Protein AF-A0A2H9PUF7-F1 (afdb_monomer)

Nearest PDB structures (foldseek):
  1wuu-assembly2_C  TM=8.379E-01  e=1.519E-12  Homo sapiens
  1s4e-assembly3_C  TM=9.054E-01  e=1.777E-11  Pyrococcus furiosus
  6gr2-assembly4_H  TM=8.369E-01  e=8.650E-12  Homo sapiens
  6q8z-assembly3_C  TM=8.585E-01  e=4.368E-11  Homo sapiens
  2aj4-assembly1_A  TM=8.462E-01  e=4.018E-10  Saccharomyces cerevisiae

pLDDT: mean 90.44, std 10.0, range [44.53, 98.56]

Structure (mmCIF, N/CA/C/O backbone):
data_AF-A0A2H9PUF7-F1
#
_entry.id   AF-A0A2H9PUF7-F1
#
loop_
_atom_site.group_PDB
_atom_site.id
_atom_site.type_symbol
_atom_site.label_atom_id
_atom_site.label_alt_id
_atom_site.label_comp_id
_atom_site.label_asym_id
_atom_site.label_entity_id
_atom_site.label_seq_id
_atom_site.pdbx_PDB_ins_code
_atom_site.Cartn_x
_atom_site.Cartn_y
_atom_site.Cartn_z
_atom_site.occupancy
_atom_site.B_iso_or_equiv
_atom_site.auth_seq_id
_atom_site.auth_comp_id
_atom_site.auth_asym_id
_atom_site.auth_atom_id
_atom_site.pdbx_PDB_model_num
ATOM 1 N N . MET A 1 1 ? 6.667 -13.483 13.411 1.00 67.88 1 MET A N 1
ATOM 2 C CA . MET A 1 1 ? 6.078 -13.489 12.064 1.00 67.88 1 MET A CA 1
ATOM 3 C C . MET A 1 1 ? 4.622 -13.833 12.232 1.00 67.88 1 MET A C 1
ATOM 5 O O . MET A 1 1 ? 4.324 -14.887 12.793 1.00 67.88 1 MET A O 1
ATOM 9 N N . ALA A 1 2 ? 3.757 -12.894 11.875 1.00 75.31 2 ALA A N 1
ATOM 10 C CA . ALA A 1 2 ? 2.317 -13.076 11.952 1.00 75.31 2 ALA A CA 1
ATOM 11 C C . ALA A 1 2 ? 1.811 -13.855 10.730 1.00 75.31 2 ALA A C 1
ATOM 13 O O . ALA A 1 2 ? 2.288 -13.643 9.619 1.00 75.31 2 ALA A O 1
ATOM 14 N N . THR A 1 3 ? 0.839 -14.741 10.926 1.00 84.81 3 THR A N 1
ATOM 15 C CA . THR A 1 3 ? 0.138 -15.435 9.837 1.00 84.81 3 THR A CA 1
ATOM 16 C C . THR A 1 3 ? -1.137 -14.689 9.444 1.00 84.81 3 THR 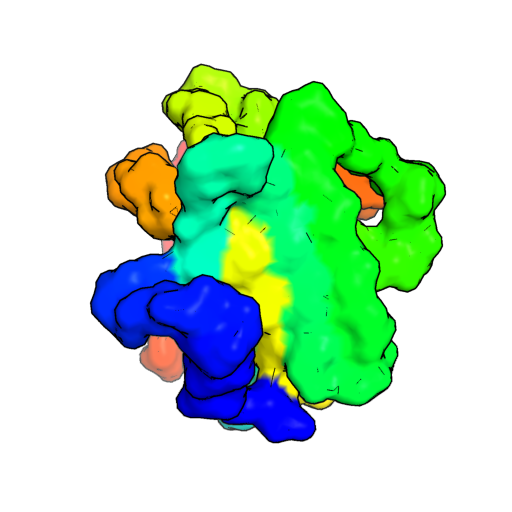A C 1
ATOM 18 O O . THR A 1 3 ? -1.691 -13.927 10.241 1.00 84.81 3 THR A O 1
ATOM 21 N N . GLN A 1 4 ? -1.668 -14.973 8.251 1.00 88.25 4 GLN A N 1
ATOM 22 C CA . GLN A 1 4 ? -2.983 -14.489 7.810 1.00 88.25 4 GLN A CA 1
ATOM 23 C C . GLN A 1 4 ? -4.071 -14.668 8.886 1.00 88.25 4 GLN A C 1
ATOM 25 O O . GLN A 1 4 ? -4.808 -13.732 9.200 1.00 88.25 4 GLN A O 1
ATOM 30 N N . GLU A 1 5 ? -4.174 -15.866 9.469 1.00 90.56 5 GLU A N 1
ATOM 31 C CA . GLU A 1 5 ? -5.207 -16.171 10.462 1.00 90.56 5 GLU A CA 1
ATOM 32 C C . GLU A 1 5 ? -5.026 -15.345 11.742 1.00 90.56 5 GLU A C 1
ATOM 34 O O . GLU A 1 5 ? -6.004 -14.834 12.286 1.00 90.56 5 GLU A O 1
ATOM 39 N N . GLN A 1 6 ? -3.783 -15.137 12.187 1.00 91.94 6 GLN A N 1
ATOM 40 C CA . GLN A 1 6 ? -3.490 -14.319 13.366 1.00 91.94 6 GLN A CA 1
ATOM 41 C C . GLN A 1 6 ? -3.906 -12.858 13.170 1.00 91.94 6 GLN A C 1
ATOM 43 O O . GLN A 1 6 ? -4.515 -12.284 14.074 1.00 91.94 6 GLN A O 1
ATOM 48 N N . VAL A 1 7 ? -3.635 -12.272 11.997 1.00 93.50 7 VAL A N 1
ATOM 49 C CA . VAL A 1 7 ? -3.999 -10.877 11.690 1.00 93.50 7 VAL A CA 1
ATOM 50 C C . VAL A 1 7 ? -5.521 -10.692 11.694 1.00 93.50 7 VAL A C 1
ATOM 52 O O . VAL A 1 7 ? -6.030 -9.765 12.326 1.00 93.50 7 VAL A O 1
ATOM 55 N N . ILE A 1 8 ? -6.266 -11.610 11.071 1.00 95.56 8 ILE A N 1
ATOM 56 C CA . ILE A 1 8 ? -7.736 -11.550 11.031 1.00 95.56 8 ILE A CA 1
ATOM 57 C C . ILE A 1 8 ? -8.338 -11.741 12.430 1.00 95.56 8 ILE A C 1
ATOM 59 O O . ILE A 1 8 ? -9.191 -10.953 12.843 1.00 95.56 8 ILE A O 1
ATOM 63 N N . GLN A 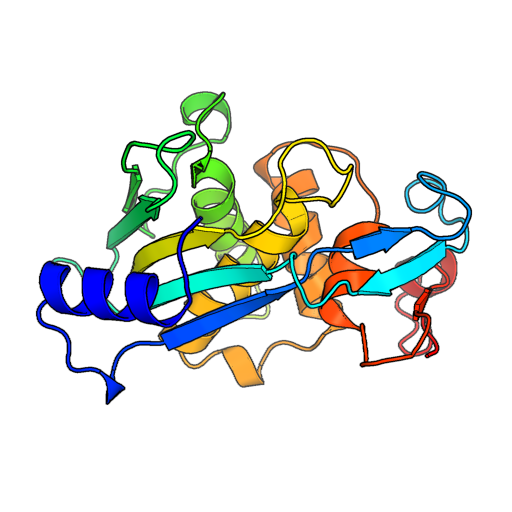1 9 ? -7.900 -12.762 13.175 1.00 95.31 9 GLN A N 1
ATOM 64 C CA . GLN A 1 9 ? -8.437 -13.051 14.511 1.00 95.31 9 GLN A CA 1
ATOM 65 C C . GLN A 1 9 ? -8.150 -11.918 15.500 1.00 95.31 9 GLN A C 1
ATOM 67 O O . GLN A 1 9 ? -9.029 -11.536 16.275 1.00 95.31 9 GLN A O 1
ATOM 72 N N . ALA A 1 10 ? -6.951 -11.332 15.445 1.00 95.50 10 ALA A N 1
ATOM 73 C CA . ALA A 1 10 ? -6.608 -10.183 16.271 1.00 95.50 10 ALA A CA 1
ATOM 74 C C . ALA A 1 10 ? -7.520 -8.982 15.974 1.00 95.50 10 ALA A C 1
ATOM 76 O O . ALA A 1 10 ? -7.988 -8.320 16.903 1.00 95.50 10 ALA A O 1
ATOM 77 N N . LEU A 1 11 ? -7.837 -8.730 14.699 1.00 97.44 11 LEU A N 1
ATOM 78 C CA . LEU A 1 11 ? -8.684 -7.601 14.319 1.00 97.44 11 LEU A CA 1
ATOM 79 C C . LEU A 1 11 ? -10.138 -7.813 14.747 1.00 97.44 11 LEU A C 1
ATOM 81 O O . LEU A 1 11 ? -10.763 -6.887 15.269 1.00 97.44 11 LEU A O 1
ATOM 85 N N . VAL A 1 12 ? -10.665 -9.028 14.574 1.00 97.06 12 VAL A N 1
ATOM 86 C CA . VAL A 1 12 ? -12.001 -9.406 15.060 1.00 97.06 12 VAL A CA 1
ATOM 87 C C . VAL A 1 12 ? -12.080 -9.240 16.576 1.00 97.06 12 VAL A C 1
ATOM 89 O O . VAL A 1 12 ? -13.007 -8.602 17.070 1.00 97.06 12 VAL A O 1
ATOM 92 N N . GLY A 1 13 ? -11.079 -9.724 17.318 1.00 96.62 13 GLY A N 1
ATOM 93 C CA . GLY A 1 13 ? -11.011 -9.553 18.770 1.00 96.62 13 GLY A CA 1
ATOM 94 C C . GLY A 1 13 ? -10.956 -8.085 19.207 1.00 96.62 13 GLY A C 1
ATOM 95 O O . GLY A 1 13 ? -11.556 -7.721 20.217 1.00 96.62 13 GLY A O 1
ATOM 96 N N . LYS A 1 14 ? -10.280 -7.227 18.433 1.00 95.56 14 LYS A N 1
ATOM 97 C CA . LYS A 1 14 ? -10.133 -5.795 18.728 1.00 95.56 14 LYS A CA 1
ATOM 98 C C . LYS A 1 14 ? -11.395 -4.984 18.440 1.00 95.56 14 LYS A C 1
ATOM 100 O O . LYS A 1 14 ? -11.741 -4.086 19.202 1.00 95.56 14 LYS A O 1
ATOM 105 N N . THR A 1 15 ? -12.044 -5.257 17.314 1.00 95.81 15 THR A N 1
ATOM 106 C CA . THR A 1 15 ? -13.139 -4.425 16.790 1.00 95.81 15 THR A CA 1
ATOM 107 C C . THR A 1 15 ? -14.520 -4.979 17.120 1.00 95.81 15 THR A C 1
ATOM 109 O O . THR A 1 15 ? -15.500 -4.238 17.085 1.00 95.81 15 THR A O 1
ATOM 112 N N . GLY A 1 16 ? -14.622 -6.279 17.413 1.00 94.50 16 GLY A N 1
ATOM 113 C CA . GLY A 1 16 ? -15.897 -6.991 17.497 1.00 94.50 16 GLY A CA 1
ATOM 114 C C . GLY A 1 16 ? -16.612 -7.128 16.147 1.00 94.50 16 GLY A C 1
ATOM 115 O O . GLY A 1 16 ? -17.771 -7.543 16.115 1.00 94.50 16 GLY A O 1
ATOM 116 N N . ALA A 1 17 ? -15.957 -6.768 15.036 1.00 93.62 17 ALA A N 1
ATOM 117 C CA . ALA A 1 17 ? -16.522 -6.897 13.701 1.00 93.62 17 ALA A CA 1
ATOM 118 C C . ALA A 1 17 ? -16.735 -8.373 13.339 1.00 93.62 17 ALA A C 1
ATOM 120 O O . ALA A 1 17 ? -15.989 -9.261 13.759 1.00 93.62 17 ALA A O 1
ATOM 121 N N . ARG A 1 18 ? -17.759 -8.651 12.529 1.00 93.44 18 ARG A N 1
ATOM 122 C CA . ARG A 1 18 ? -17.994 -10.009 12.027 1.00 93.44 18 ARG A CA 1
ATOM 123 C C . ARG A 1 18 ? -16.911 -10.347 11.008 1.00 93.44 18 ARG A C 1
ATOM 125 O O . ARG A 1 18 ? -16.556 -9.500 10.197 1.00 93.44 18 ARG A O 1
ATOM 132 N N . HIS A 1 19 ? -16.478 -11.606 10.962 1.00 91.50 19 HIS A N 1
ATOM 133 C CA . HIS A 1 19 ? -15.491 -12.075 9.978 1.00 91.50 19 HIS A CA 1
ATOM 134 C C . HIS A 1 19 ? -15.831 -11.698 8.527 1.00 91.50 19 HIS A C 1
ATOM 136 O O . HIS A 1 19 ? -14.941 -11.345 7.769 1.00 91.50 19 HIS A O 1
ATOM 142 N N . GLN A 1 20 ? -17.113 -11.736 8.152 1.00 92.25 20 GLN A N 1
ATOM 143 C CA . GLN A 1 20 ? -17.581 -11.374 6.807 1.00 92.25 20 GLN A CA 1
ATOM 144 C C . GLN A 1 20 ? -17.437 -9.884 6.456 1.00 92.25 20 GLN A C 1
ATOM 146 O O . GLN A 1 20 ? -17.528 -9.535 5.285 1.00 92.25 20 GLN A O 1
ATOM 151 N N . ASP A 1 21 ? -17.278 -9.017 7.458 1.00 93.56 21 ASP A N 1
ATOM 152 C CA . ASP A 1 21 ? -17.115 -7.573 7.273 1.00 93.56 21 ASP A CA 1
ATOM 153 C C . ASP A 1 21 ? -15.629 -7.171 7.265 1.00 93.56 21 ASP A C 1
ATOM 155 O O . ASP A 1 21 ? -15.310 -6.006 7.030 1.00 93.56 21 ASP A O 1
ATOM 159 N N . ILE A 1 22 ? -14.725 -8.123 7.531 1.00 97.12 22 ILE A N 1
ATOM 160 C CA . ILE A 1 22 ? -13.284 -7.910 7.444 1.00 97.12 22 ILE A CA 1
ATOM 161 C C . ILE A 1 22 ? -12.854 -7.986 5.986 1.00 97.12 22 ILE A C 1
ATOM 163 O O . ILE A 1 22 ? -13.082 -8.978 5.293 1.00 97.12 22 ILE A O 1
ATOM 167 N N . VAL A 1 23 ? -12.163 -6.944 5.551 1.00 97.88 23 VAL A N 1
ATOM 168 C CA . VAL A 1 23 ? -11.423 -6.924 4.297 1.00 97.88 23 VAL A CA 1
ATOM 169 C C . VAL A 1 23 ? -10.017 -7.448 4.579 1.00 97.88 23 VAL A C 1
ATOM 171 O O . VAL A 1 23 ? -9.341 -6.954 5.478 1.00 97.88 23 VAL A O 1
ATOM 174 N N . PHE A 1 24 ? -9.583 -8.466 3.839 1.00 97.06 24 PHE A N 1
ATOM 175 C CA . PHE A 1 24 ? -8.243 -9.036 3.963 1.00 97.06 24 PHE A CA 1
ATOM 176 C C . PHE A 1 24 ? -7.449 -8.804 2.680 1.00 97.06 24 PHE A C 1
ATOM 178 O O . PHE A 1 24 ? -7.928 -9.106 1.586 1.00 97.06 24 PHE A O 1
ATOM 185 N N . CYS A 1 25 ? -6.224 -8.311 2.833 1.00 95.31 25 CYS A N 1
ATOM 186 C CA . CYS A 1 25 ? -5.303 -8.047 1.741 1.00 95.31 25 CYS A CA 1
ATOM 187 C C . CYS A 1 25 ? -3.974 -8.754 1.989 1.00 95.31 25 CYS A C 1
ATOM 189 O O . CYS A 1 25 ? -3.430 -8.743 3.097 1.00 95.31 25 CYS A O 1
ATOM 191 N N . GLN A 1 26 ? -3.431 -9.322 0.921 1.00 93.25 26 GLN A N 1
ATOM 192 C CA . GLN A 1 26 ? -2.137 -9.978 0.912 1.00 93.25 26 GLN A CA 1
ATOM 193 C C . GLN A 1 26 ? -1.329 -9.435 -0.260 1.00 93.25 26 GLN A C 1
ATOM 195 O O . GLN A 1 26 ? -1.796 -9.462 -1.396 1.00 93.25 26 GLN A O 1
ATOM 200 N N . THR A 1 27 ? -0.122 -8.958 0.021 1.00 92.06 27 THR A N 1
ATOM 201 C CA . THR A 1 27 ? 0.821 -8.461 -0.986 1.00 92.06 27 THR A CA 1
ATOM 202 C C . THR A 1 27 ? 2.138 -9.210 -0.862 1.00 92.06 27 THR A C 1
ATOM 204 O O . THR A 1 27 ? 2.575 -9.550 0.236 1.00 92.06 27 THR A O 1
ATOM 207 N N . SER A 1 28 ? 2.747 -9.540 -1.996 1.00 89.88 28 SER A N 1
ATOM 208 C CA . SER A 1 28 ? 4.027 -10.247 -2.055 1.00 89.88 28 SER A CA 1
ATOM 209 C C . SER A 1 28 ? 5.200 -9.286 -1.940 1.00 89.88 28 SER A C 1
ATOM 211 O O . SER A 1 28 ? 5.119 -8.168 -2.437 1.00 89.88 28 SER A O 1
ATOM 213 N N . GLY A 1 29 ? 6.333 -9.771 -1.452 1.00 88.06 29 GLY A N 1
ATOM 214 C CA . GLY A 1 29 ? 7.628 -9.179 -1.744 1.00 88.06 29 GLY A CA 1
ATOM 215 C C . GLY A 1 29 ? 8.006 -9.369 -3.215 1.00 88.06 29 GLY A C 1
ATOM 216 O O . GLY A 1 29 ? 7.302 -10.010 -4.000 1.00 88.06 29 GLY A O 1
ATOM 217 N N . ARG A 1 30 ? 9.163 -8.831 -3.595 1.00 87.81 30 ARG A N 1
ATOM 218 C CA . ARG A 1 30 ? 9.655 -8.874 -4.975 1.00 87.81 30 ARG A CA 1
ATOM 219 C C . ARG A 1 30 ? 11.157 -9.085 -5.044 1.00 87.81 30 ARG A C 1
ATOM 221 O O . ARG A 1 30 ? 11.898 -8.546 -4.219 1.00 87.81 30 ARG A O 1
ATOM 228 N N . LEU A 1 31 ? 11.596 -9.791 -6.077 1.00 87.19 31 LEU A N 1
ATOM 229 C CA . LEU A 1 31 ? 12.994 -10.036 -6.407 1.00 87.19 31 LEU A CA 1
ATOM 230 C C . LEU A 1 31 ? 13.300 -9.445 -7.793 1.00 87.19 31 LEU A C 1
ATOM 232 O O . LEU A 1 31 ? 12.888 -10.037 -8.795 1.00 87.19 31 LEU A O 1
ATOM 236 N N . PRO A 1 32 ? 14.000 -8.299 -7.877 1.00 85.94 32 PRO A N 1
ATOM 237 C CA . PRO A 1 32 ? 14.541 -7.806 -9.137 1.00 85.94 32 PRO A CA 1
ATOM 238 C C . PRO A 1 32 ? 15.555 -8.817 -9.679 1.00 85.94 32 PRO A C 1
ATOM 240 O O . PRO A 1 32 ? 16.318 -9.400 -8.905 1.00 85.94 32 PRO A O 1
ATOM 243 N N . VAL A 1 33 ? 15.548 -9.059 -10.989 1.00 83.69 33 VAL A N 1
ATOM 244 C CA . VAL A 1 33 ? 16.452 -10.040 -11.620 1.00 83.69 33 VAL A CA 1
ATOM 245 C C . VAL A 1 33 ? 17.579 -9.352 -12.392 1.00 83.69 33 VAL A C 1
ATOM 247 O O . VAL A 1 33 ? 18.705 -9.853 -12.403 1.00 83.69 33 VAL A O 1
ATOM 250 N N . HIS A 1 34 ? 17.309 -8.200 -13.004 1.00 71.69 34 HIS A N 1
ATOM 251 C CA . HIS A 1 34 ? 18.292 -7.398 -13.727 1.00 71.69 34 HIS A CA 1
ATOM 252 C C . HIS A 1 34 ? 17.959 -5.909 -13.610 1.00 71.69 34 HIS A C 1
ATOM 254 O O . HIS A 1 34 ? 16.779 -5.565 -13.538 1.00 71.69 34 HIS A O 1
ATOM 260 N N . ASP A 1 35 ? 18.996 -5.067 -13.637 1.00 61.81 35 ASP A N 1
ATOM 261 C CA . ASP A 1 35 ? 18.898 -3.604 -13.626 1.00 61.81 35 ASP A CA 1
ATOM 262 C C . ASP A 1 35 ? 18.060 -3.048 -12.461 1.00 61.81 35 ASP A C 1
ATOM 264 O O . ASP A 1 35 ? 17.056 -2.355 -12.642 1.00 61.81 35 ASP A O 1
ATOM 268 N N . ASP A 1 36 ? 18.492 -3.346 -11.229 1.00 63.72 36 ASP A N 1
ATOM 269 C CA . ASP A 1 36 ? 17.985 -2.631 -10.066 1.00 63.72 36 ASP A CA 1
ATOM 270 C C . ASP A 1 36 ? 18.404 -1.156 -10.178 1.00 63.72 36 ASP A C 1
ATOM 272 O O . ASP A 1 36 ? 19.568 -0.828 -10.386 1.00 63.72 36 ASP A O 1
ATOM 276 N N . HIS A 1 37 ? 17.435 -0.244 -10.080 1.00 70.50 37 HIS A N 1
ATOM 277 C CA . HIS A 1 37 ? 17.642 1.208 -10.160 1.00 70.50 37 HIS A CA 1
ATOM 278 C C . HIS A 1 37 ? 17.825 1.823 -11.563 1.00 70.50 37 HIS A C 1
ATOM 280 O O . HIS A 1 37 ? 18.366 2.921 -11.662 1.00 70.50 37 HIS A O 1
ATOM 286 N N . THR A 1 38 ? 17.355 1.212 -12.653 1.00 81.62 38 THR A N 1
ATOM 287 C CA . THR A 1 38 ? 17.248 1.926 -13.952 1.00 81.62 38 THR A CA 1
ATOM 288 C C . THR A 1 38 ? 15.855 2.505 -14.212 1.00 81.62 38 THR A C 1
ATOM 290 O O . THR A 1 38 ? 15.701 3.389 -15.054 1.00 81.62 38 THR A O 1
ATOM 293 N N . ASP A 1 39 ? 14.848 2.077 -13.452 1.00 81.25 39 ASP A N 1
ATOM 294 C CA . ASP A 1 39 ? 13.443 2.477 -13.588 1.00 81.25 39 ASP A CA 1
ATOM 295 C C . ASP A 1 39 ? 13.221 3.992 -13.470 1.00 81.25 39 ASP A C 1
ATOM 297 O O . ASP A 1 39 ? 12.511 4.593 -14.274 1.00 81.25 39 ASP A O 1
ATOM 301 N N . HIS A 1 40 ? 13.875 4.641 -12.507 1.00 82.00 40 HIS A N 1
ATOM 302 C CA . HIS A 1 40 ? 13.818 6.096 -12.333 1.00 82.00 40 HIS A CA 1
ATOM 303 C C . HIS A 1 40 ? 14.570 6.875 -13.432 1.00 82.00 40 HIS A C 1
ATOM 305 O O . HIS A 1 40 ? 14.490 8.101 -13.487 1.00 82.00 40 HIS A O 1
ATOM 311 N N . GLN A 1 41 ? 15.288 6.170 -14.311 1.00 85.88 41 GLN A N 1
ATOM 312 C CA . GLN A 1 41 ? 15.943 6.698 -15.512 1.00 85.88 41 GLN A CA 1
ATOM 313 C C . GLN A 1 41 ? 15.249 6.231 -16.800 1.00 85.88 41 GLN A C 1
ATOM 315 O O . GLN A 1 41 ? 15.825 6.360 -17.878 1.00 85.88 41 GLN A O 1
ATOM 320 N N . LEU A 1 42 ? 14.024 5.699 -16.691 1.00 87.56 42 LEU A N 1
ATOM 321 C CA . LEU A 1 42 ? 13.227 5.158 -17.799 1.00 87.56 42 LEU A CA 1
ATOM 322 C C . LEU A 1 42 ? 13.853 3.932 -18.487 1.00 87.56 42 LEU A C 1
ATOM 324 O O . LEU A 1 42 ? 13.453 3.562 -19.587 1.00 87.56 42 LEU A O 1
ATOM 328 N N . GLY A 1 43 ? 14.814 3.269 -17.840 1.00 89.25 43 GLY A N 1
ATOM 329 C CA . GLY A 1 43 ? 15.353 2.003 -18.322 1.00 89.25 43 GLY A CA 1
ATOM 330 C C . GLY A 1 43 ? 14.352 0.855 -18.149 1.00 89.25 43 GLY A C 1
ATOM 331 O O . GLY A 1 43 ? 13.523 0.891 -17.239 1.00 89.25 43 GLY A O 1
ATOM 332 N N . PRO A 1 44 ? 14.412 -0.182 -19.001 1.00 91.56 44 PRO A N 1
ATOM 333 C CA . PRO A 1 44 ? 13.585 -1.363 -18.826 1.00 91.56 44 PRO A CA 1
ATOM 334 C C . PRO A 1 44 ? 14.016 -2.139 -17.581 1.00 91.56 44 PRO A C 1
ATOM 336 O O . PRO A 1 44 ? 15.202 -2.221 -17.265 1.00 91.56 44 PRO A O 1
ATOM 339 N N . VAL A 1 45 ? 13.055 -2.779 -16.924 1.00 92.38 45 VAL A N 1
ATOM 340 C CA . VAL A 1 45 ? 13.297 -3.536 -15.694 1.00 92.38 45 VAL A CA 1
ATOM 341 C C . VAL A 1 45 ? 12.560 -4.866 -15.684 1.00 92.38 45 VAL A C 1
ATOM 343 O O . VAL A 1 45 ? 11.602 -5.078 -16.429 1.00 92.38 45 VAL A O 1
ATOM 346 N N . ASN A 1 46 ? 13.012 -5.798 -14.845 1.00 91.88 46 ASN A N 1
ATOM 347 C CA . ASN A 1 46 ? 12.337 -7.078 -14.678 1.00 91.88 46 ASN A CA 1
ATOM 348 C C . ASN A 1 46 ? 12.513 -7.690 -13.286 1.00 91.88 46 ASN A C 1
ATOM 350 O O . ASN A 1 46 ? 13.494 -7.448 -12.580 1.00 91.88 46 ASN A O 1
ATOM 354 N N . GLY A 1 47 ? 11.559 -8.537 -12.907 1.00 91.00 47 GLY A N 1
ATOM 355 C CA . GLY A 1 47 ? 11.652 -9.294 -11.671 1.00 91.00 47 GLY A CA 1
ATOM 356 C C . GLY A 1 47 ? 10.467 -10.206 -11.398 1.00 91.00 47 GLY A C 1
ATOM 357 O O . GLY A 1 47 ? 9.564 -10.380 -12.217 1.00 91.00 47 GLY A O 1
ATOM 358 N N . LEU A 1 48 ? 10.523 -10.837 -10.231 1.00 90.69 48 LEU A N 1
ATOM 359 C CA . LEU A 1 48 ? 9.589 -11.864 -9.788 1.00 90.69 48 LEU A CA 1
ATOM 360 C C . LEU A 1 48 ? 8.870 -11.413 -8.521 1.00 90.69 48 LEU A C 1
ATOM 362 O O . LEU A 1 48 ? 9.506 -10.940 -7.578 1.00 90.69 48 LEU A O 1
ATOM 366 N N . SER A 1 49 ? 7.558 -11.629 -8.469 1.00 88.81 49 SER A N 1
ATOM 367 C CA . SER A 1 49 ? 6.823 -11.617 -7.205 1.00 88.81 49 SER A CA 1
ATOM 368 C C . SER A 1 49 ? 7.229 -12.847 -6.382 1.00 88.81 49 SER A C 1
ATOM 370 O O . SER A 1 49 ? 7.313 -13.966 -6.900 1.00 88.81 49 SER A O 1
ATOM 372 N N . VAL A 1 50 ? 7.523 -12.641 -5.099 1.00 83.25 50 VAL A N 1
ATOM 373 C CA . VAL A 1 50 ? 7.957 -13.693 -4.174 1.00 83.25 50 VAL A CA 1
ATOM 374 C C . VAL A 1 50 ? 6.800 -14.034 -3.248 1.00 83.25 50 VAL A C 1
ATOM 376 O O . VAL A 1 50 ? 6.415 -13.231 -2.404 1.00 83.25 50 VAL A O 1
ATOM 379 N N . ALA A 1 51 ? 6.263 -15.244 -3.405 1.00 70.31 51 ALA A N 1
ATOM 380 C CA . ALA A 1 51 ? 5.133 -15.718 -2.617 1.00 70.31 51 ALA A CA 1
ATOM 381 C C . ALA A 1 51 ? 5.515 -15.963 -1.143 1.00 70.31 51 ALA A C 1
ATOM 383 O O . ALA A 1 51 ? 5.191 -15.162 -0.275 1.00 70.31 51 ALA A O 1
ATOM 384 N N . ALA A 1 52 ? 6.224 -17.056 -0.844 1.00 63.62 52 ALA A N 1
ATOM 385 C CA . ALA A 1 52 ? 6.510 -17.457 0.532 1.00 63.62 52 ALA A CA 1
ATOM 386 C C . ALA A 1 52 ? 7.960 -17.938 0.721 1.00 63.62 52 ALA A C 1
ATOM 388 O O . ALA A 1 52 ? 8.468 -18.659 -0.145 1.00 63.62 52 ALA A O 1
ATOM 389 N N . PRO A 1 53 ? 8.601 -17.630 1.868 1.00 62.56 53 PRO A N 1
ATOM 390 C CA . PRO A 1 53 ? 8.187 -16.644 2.881 1.00 62.56 53 PRO A CA 1
ATOM 391 C C . PRO A 1 53 ? 8.394 -15.215 2.346 1.00 62.56 53 PRO A C 1
ATOM 393 O O . PRO A 1 53 ? 9.511 -14.845 1.986 1.00 62.56 53 PRO A O 1
ATOM 396 N N . GLY A 1 54 ? 7.319 -14.434 2.222 1.00 75.00 54 GLY A N 1
ATOM 397 C CA . GLY A 1 54 ? 7.395 -13.158 1.505 1.00 75.00 54 GLY A CA 1
ATOM 398 C C . GLY A 1 54 ? 6.137 -12.299 1.507 1.00 75.00 54 GLY A C 1
ATOM 399 O O . GLY A 1 54 ? 6.108 -11.321 0.770 1.00 75.00 54 GLY A O 1
ATOM 400 N N . PHE A 1 55 ? 5.110 -12.617 2.298 1.00 87.50 55 PHE A N 1
ATOM 401 C CA . PHE A 1 55 ? 3.866 -11.852 2.282 1.00 87.50 55 PHE A CA 1
ATOM 402 C C . PHE A 1 55 ? 3.803 -10.770 3.361 1.00 87.50 55 PHE A C 1
ATOM 404 O O . PHE A 1 55 ? 4.260 -10.958 4.489 1.00 87.50 55 PHE A O 1
ATOM 411 N N . VAL A 1 56 ? 3.156 -9.662 3.009 1.00 90.38 56 VAL A N 1
ATOM 412 C CA . VAL A 1 56 ? 2.556 -8.709 3.940 1.00 90.38 56 VAL A CA 1
ATOM 413 C C . VAL A 1 56 ? 1.059 -8.980 3.985 1.00 90.38 56 VAL A C 1
ATOM 415 O O . VAL A 1 56 ? 0.380 -9.017 2.957 1.00 90.38 56 VAL A O 1
ATOM 418 N N . TYR A 1 57 ? 0.545 -9.151 5.193 1.00 93.50 57 TYR A N 1
ATOM 419 C CA . TYR A 1 57 ? -0.861 -9.357 5.489 1.00 93.50 57 TYR A CA 1
ATOM 420 C C . TYR A 1 57 ? -1.451 -8.091 6.103 1.00 93.50 57 TYR A C 1
ATOM 422 O O . TYR A 1 57 ? -0.870 -7.513 7.023 1.00 93.50 57 TYR A O 1
ATOM 430 N N . GLY A 1 58 ? -2.635 -7.703 5.643 1.00 95.94 58 GLY A N 1
ATOM 431 C CA . GLY A 1 58 ? -3.431 -6.638 6.239 1.00 95.94 58 GLY A CA 1
ATOM 432 C C . GLY A 1 58 ? -4.874 -7.083 6.408 1.00 95.94 58 GLY A C 1
ATOM 433 O O . GLY A 1 58 ? -5.478 -7.629 5.485 1.00 95.94 58 GLY A O 1
ATOM 434 N N . ALA A 1 59 ? -5.434 -6.857 7.590 1.00 98.12 59 ALA A N 1
ATOM 435 C CA . ALA A 1 59 ? -6.863 -6.980 7.834 1.00 98.12 59 ALA A CA 1
ATOM 436 C C . ALA A 1 59 ? -7.432 -5.599 8.158 1.00 98.12 59 ALA A C 1
ATOM 438 O O . ALA A 1 59 ? -6.836 -4.839 8.922 1.00 98.12 59 ALA A O 1
ATOM 439 N N . PHE A 1 60 ? -8.599 -5.296 7.599 1.00 98.56 60 PHE A N 1
ATOM 440 C CA . PHE A 1 60 ? -9.234 -3.988 7.661 1.00 98.56 60 PHE A CA 1
ATOM 441 C C . PHE A 1 60 ? -10.694 -4.151 8.086 1.00 98.56 60 PHE A C 1
ATOM 443 O O . PHE A 1 60 ? -11.442 -4.945 7.514 1.00 98.56 60 PHE A O 1
ATOM 450 N N . ALA A 1 61 ? -11.104 -3.380 9.087 1.00 98.31 61 ALA A N 1
ATOM 451 C CA . ALA A 1 61 ? -12.486 -3.267 9.528 1.00 98.31 61 ALA A CA 1
ATOM 452 C C . ALA A 1 61 ? -12.965 -1.836 9.233 1.00 98.31 61 ALA A C 1
ATOM 454 O O . ALA A 1 61 ? -12.483 -0.906 9.888 1.00 98.31 61 ALA A O 1
ATOM 455 N N . PRO A 1 62 ? -13.875 -1.625 8.260 1.00 97.62 62 PRO A N 1
ATOM 456 C CA . PRO A 1 62 ? -14.401 -0.298 7.951 1.00 97.62 62 PRO A CA 1
ATOM 457 C C . PRO A 1 62 ? -15.095 0.322 9.166 1.00 97.62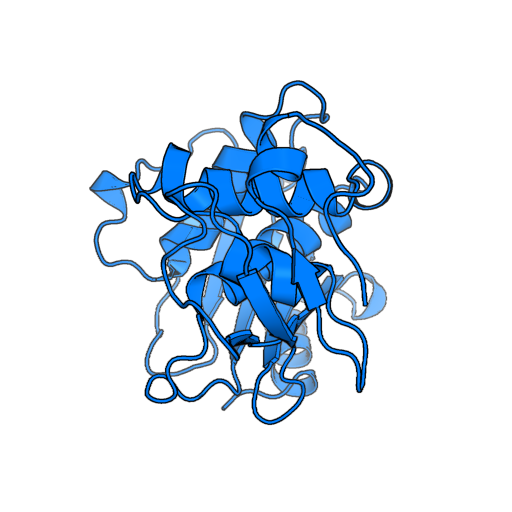 62 PRO A C 1
ATOM 459 O O . PRO A 1 62 ? -15.956 -0.306 9.787 1.00 97.62 62 PRO A O 1
ATOM 462 N N . ASN A 1 63 ? -14.768 1.574 9.477 1.00 97.19 63 ASN A N 1
ATOM 463 C CA . ASN A 1 63 ? -15.345 2.255 10.630 1.00 97.19 63 ASN A CA 1
ATOM 464 C C . ASN A 1 63 ? -16.715 2.881 10.319 1.00 97.19 63 ASN A C 1
ATOM 466 O O . ASN A 1 63 ? -17.050 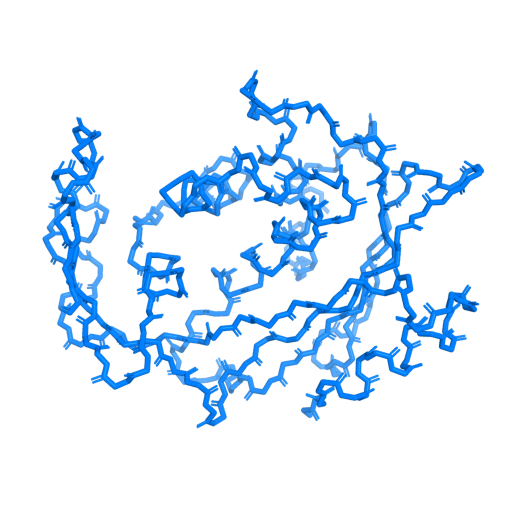3.230 9.185 1.00 97.19 63 ASN A O 1
ATOM 470 N N . GLY A 1 64 ? -17.536 3.036 11.361 1.00 94.50 64 GLY A N 1
ATOM 471 C CA . GLY A 1 64 ? -18.882 3.603 11.278 1.00 94.50 64 GLY A CA 1
ATOM 472 C C . GLY A 1 64 ? -19.214 4.527 12.451 1.00 94.50 64 GLY A C 1
ATOM 473 O O . GLY A 1 64 ? -18.416 4.718 13.369 1.00 94.50 64 GLY A O 1
ATOM 474 N N . GLY A 1 65 ? -20.415 5.110 12.422 1.00 94.31 65 GLY A N 1
ATOM 475 C CA . GLY A 1 65 ? -20.883 6.023 13.468 1.00 94.31 65 GLY A CA 1
ATOM 476 C C . GLY A 1 65 ? -19.964 7.236 13.640 1.00 94.31 65 GLY A C 1
ATOM 477 O O . GLY A 1 65 ? -19.519 7.823 12.658 1.00 94.31 65 GLY A O 1
ATOM 478 N N . SER A 1 66 ? -19.660 7.595 14.888 1.00 94.00 66 SER A N 1
ATOM 479 C CA . SER A 1 66 ? -18.796 8.739 15.215 1.00 94.00 66 SER A CA 1
ATOM 480 C C . SER A 1 66 ? -17.321 8.541 14.852 1.00 94.00 66 SER A C 1
ATOM 482 O O . SER A 1 66 ? -16.575 9.508 14.883 1.00 94.00 66 SER A O 1
ATOM 484 N N . LYS A 1 67 ? -16.894 7.312 14.532 1.00 95.38 67 LYS A N 1
ATOM 485 C CA . LYS A 1 67 ? -15.521 6.992 14.108 1.00 95.38 67 LYS A CA 1
ATOM 486 C C . LYS A 1 67 ? -15.400 6.780 12.601 1.00 95.38 67 LYS A C 1
ATOM 488 O O . LYS A 1 67 ? -14.395 6.254 12.141 1.00 95.38 67 LYS A O 1
ATOM 493 N N . ARG A 1 68 ? -16.433 7.131 11.822 1.00 97.44 68 ARG A N 1
ATOM 494 C CA . ARG A 1 68 ? -16.497 6.830 10.384 1.00 97.44 68 ARG A CA 1
ATOM 495 C C . ARG A 1 68 ? -15.233 7.266 9.637 1.00 97.44 68 ARG A C 1
ATOM 497 O O . ARG A 1 68 ? -14.752 6.494 8.822 1.00 97.44 68 ARG A O 1
ATOM 504 N N . HIS A 1 69 ? -14.702 8.453 9.921 1.00 98.00 69 HIS A N 1
ATOM 505 C CA . HIS A 1 69 ? -13.524 9.007 9.241 1.00 98.00 69 HIS A CA 1
ATOM 506 C C . HIS A 1 69 ? -12.198 8.666 9.941 1.00 98.00 69 HIS A C 1
ATOM 508 O O . HIS A 1 69 ? -11.133 9.054 9.482 1.00 98.00 69 HIS A O 1
ATOM 514 N N . THR A 1 70 ? -12.224 7.899 11.029 1.00 98.38 70 THR A N 1
ATOM 515 C CA . THR A 1 70 ? -11.008 7.537 11.758 1.00 98.38 70 THR A CA 1
ATOM 516 C C . THR A 1 70 ? -10.302 6.363 11.083 1.00 98.38 70 THR A C 1
ATOM 518 O O . THR A 1 70 ? -10.931 5.346 10.776 1.00 98.38 70 THR A O 1
ATOM 521 N N . VAL A 1 71 ? -8.986 6.467 10.915 1.00 98.56 71 VAL A N 1
ATOM 522 C CA . VAL A 1 71 ? -8.087 5.376 10.532 1.00 98.56 71 VAL A CA 1
ATOM 523 C C . VAL A 1 71 ? -7.187 5.053 11.720 1.00 98.56 71 VAL A C 1
ATOM 525 O O . VAL A 1 71 ? -6.525 5.939 12.248 1.00 98.56 71 VAL A O 1
ATOM 528 N N . LEU A 1 72 ? -7.157 3.788 12.138 1.00 98.31 72 LEU A N 1
ATOM 529 C CA . LEU A 1 72 ? -6.268 3.280 13.187 1.00 98.31 72 LEU A CA 1
ATOM 530 C C . LEU A 1 72 ? -5.426 2.152 12.603 1.00 98.31 72 LEU A C 1
ATOM 532 O O . LEU A 1 72 ? -5.992 1.202 12.076 1.00 98.31 72 LEU A O 1
ATOM 536 N N . VAL A 1 73 ? -4.106 2.226 12.734 1.00 97.56 73 VAL A N 1
ATOM 537 C CA . VAL A 1 73 ? -3.170 1.230 12.196 1.00 97.56 73 VAL A CA 1
ATOM 538 C C . VAL A 1 73 ? -2.287 0.696 13.311 1.00 97.56 73 VAL A C 1
ATOM 540 O O . VAL A 1 73 ? -1.667 1.483 14.025 1.00 97.56 73 VAL A O 1
ATOM 543 N N . GLU A 1 74 ? -2.199 -0.626 13.444 1.00 95.50 74 GLU A N 1
ATOM 544 C CA . GLU A 1 74 ? -1.284 -1.304 14.373 1.00 95.50 74 GLU A CA 1
ATOM 545 C C . GLU A 1 74 ? -0.601 -2.492 13.686 1.00 95.50 74 GLU A C 1
ATOM 547 O O . GLU A 1 74 ? -1.138 -3.073 12.740 1.00 95.50 74 GLU A O 1
ATOM 552 N N . SER A 1 75 ? 0.581 -2.867 14.173 1.00 92.56 75 SER A N 1
ATOM 553 C CA . SER A 1 75 ? 1.322 -4.034 13.688 1.00 92.56 75 SER A CA 1
ATOM 554 C C . SER A 1 75 ? 1.327 -5.158 14.722 1.00 92.56 75 SER A C 1
ATOM 556 O O . SER A 1 75 ? 1.455 -4.913 15.923 1.00 92.56 75 SER A O 1
ATOM 558 N N . LEU A 1 76 ? 1.225 -6.401 14.249 1.00 91.38 76 LEU A N 1
ATOM 559 C CA . LEU A 1 76 ? 1.467 -7.601 15.053 1.00 91.38 76 LEU A CA 1
ATOM 560 C C . LEU A 1 76 ? 2.952 -7.980 15.126 1.00 91.38 76 LEU A C 1
ATOM 562 O O . LEU A 1 76 ? 3.321 -8.838 15.932 1.00 91.38 76 LEU A O 1
ATOM 566 N N . ASP A 1 77 ? 3.807 -7.362 14.310 1.00 87.75 77 ASP A N 1
ATOM 567 C CA . ASP A 1 77 ? 5.244 -7.601 14.353 1.00 87.75 77 ASP A CA 1
ATOM 568 C C . ASP A 1 77 ? 5.896 -6.755 15.459 1.00 87.75 77 ASP A C 1
ATOM 570 O O . ASP A 1 77 ? 5.807 -5.525 15.417 1.00 87.75 77 ASP A O 1
ATOM 574 N N . PRO A 1 78 ? 6.594 -7.370 16.438 1.00 85.44 78 PRO A N 1
ATOM 575 C CA . PRO A 1 78 ? 7.136 -6.648 17.593 1.00 85.44 78 PRO A CA 1
ATOM 576 C C . PRO A 1 78 ? 8.132 -5.533 17.250 1.00 85.44 78 PRO A C 1
ATOM 578 O O . PRO A 1 78 ? 8.255 -4.574 18.005 1.00 85.44 78 PRO A O 1
ATOM 581 N N . GLU A 1 79 ? 8.840 -5.652 16.123 1.00 83.75 79 GLU A N 1
ATOM 582 C CA . GLU A 1 79 ? 9.774 -4.629 15.626 1.00 83.75 79 GLU A CA 1
ATOM 583 C C . GLU A 1 79 ? 9.053 -3.334 15.218 1.00 83.75 79 GLU A C 1
ATOM 585 O O . GLU A 1 79 ? 9.616 -2.246 15.317 1.00 83.75 79 GLU A O 1
ATOM 590 N N . TYR A 1 80 ? 7.779 -3.445 14.837 1.00 85.56 80 TYR A N 1
ATOM 591 C CA . TYR A 1 80 ? 6.912 -2.339 14.439 1.00 85.56 80 TYR A CA 1
ATOM 592 C C . TYR A 1 80 ? 5.815 -2.081 15.478 1.00 85.56 80 TYR A C 1
ATOM 594 O O . TYR A 1 80 ? 4.718 -1.637 15.141 1.00 85.56 80 TYR A O 1
ATOM 602 N N . ALA A 1 81 ? 6.095 -2.359 16.755 1.00 82.38 81 ALA A N 1
ATOM 603 C CA . ALA A 1 81 ? 5.157 -2.093 17.836 1.00 82.38 81 ALA A CA 1
ATOM 604 C C . ALA A 1 81 ? 4.730 -0.613 17.872 1.00 82.38 81 ALA A C 1
ATOM 606 O O . ALA A 1 81 ? 5.509 0.297 17.580 1.00 82.38 81 ALA A O 1
ATOM 607 N N . GLY A 1 82 ? 3.481 -0.379 18.269 1.00 85.19 82 GLY A N 1
ATOM 608 C CA . GLY A 1 82 ? 2.867 0.946 18.311 1.00 85.19 82 GLY A CA 1
ATOM 609 C C . GLY A 1 82 ? 1.633 1.041 17.419 1.00 85.19 82 GLY A C 1
ATOM 610 O O . GLY A 1 82 ? 1.280 0.104 16.703 1.00 85.19 82 GLY A O 1
ATOM 611 N N . SER A 1 83 ? 0.964 2.186 17.500 1.00 93.75 83 SER A N 1
ATOM 612 C CA . SER A 1 83 ? -0.273 2.468 16.780 1.00 93.75 83 SER A CA 1
ATOM 613 C C . SER A 1 83 ? -0.264 3.892 16.247 1.00 93.75 83 SER A C 1
ATOM 615 O O . SER A 1 83 ? 0.210 4.794 16.940 1.00 93.75 83 SER A O 1
ATOM 617 N N . LEU A 1 84 ? -0.862 4.109 15.079 1.00 96.06 84 LEU A N 1
ATOM 618 C CA . LEU A 1 84 ? -1.139 5.443 14.553 1.00 96.06 84 LEU A CA 1
ATOM 619 C C . LEU A 1 84 ? -2.639 5.599 14.316 1.00 96.06 84 LEU A C 1
ATOM 621 O O . LEU A 1 84 ? -3.231 4.800 13.595 1.00 96.06 84 LEU A O 1
ATOM 625 N N . GLU A 1 85 ? -3.234 6.630 14.913 1.00 97.75 85 GLU A N 1
ATOM 626 C CA . GLU A 1 85 ? -4.625 7.024 14.682 1.00 97.75 85 GLU A CA 1
ATOM 627 C C . GLU A 1 85 ? -4.658 8.412 14.040 1.00 97.75 85 GLU A C 1
ATOM 629 O O . GLU A 1 85 ? -3.967 9.323 14.498 1.00 97.75 85 GLU A O 1
ATOM 634 N N . PHE A 1 86 ? -5.438 8.570 12.975 1.00 98.00 86 PHE A N 1
ATOM 635 C CA . PHE A 1 86 ? -5.643 9.846 12.293 1.00 98.00 86 PHE A CA 1
ATOM 636 C C . PHE A 1 86 ? -7.033 9.907 11.655 1.00 98.00 86 PHE A C 1
ATOM 638 O O . PHE A 1 86 ? -7.726 8.894 11.549 1.00 98.00 86 PHE A O 1
ATOM 645 N N . ASP A 1 87 ? -7.453 11.103 11.253 1.00 97.81 87 ASP A N 1
ATOM 646 C CA . ASP A 1 87 ? -8.753 11.333 10.625 1.00 97.81 87 ASP A CA 1
ATOM 647 C C . ASP A 1 87 ? -8.591 11.615 9.125 1.00 97.81 87 ASP A C 1
ATOM 649 O O . ASP A 1 87 ? -7.634 12.279 8.717 1.00 97.81 87 ASP A O 1
ATOM 653 N N . LEU A 1 88 ? -9.520 11.115 8.306 1.00 97.62 88 LEU A N 1
ATOM 654 C CA . LEU A 1 88 ? -9.544 11.360 6.861 1.00 97.62 88 LEU A CA 1
ATOM 655 C C . LEU A 1 88 ? -9.657 12.852 6.514 1.00 97.62 88 LEU A C 1
ATOM 657 O O . LEU A 1 88 ? -9.181 13.248 5.454 1.00 97.62 88 LEU A O 1
ATOM 661 N N . ASP A 1 89 ? -10.240 13.672 7.390 1.00 95.88 89 ASP A N 1
ATOM 662 C CA . ASP A 1 89 ? -10.389 15.116 7.187 1.00 95.88 89 ASP A CA 1
ATOM 663 C C . ASP A 1 89 ? -9.179 15.919 7.707 1.00 95.88 89 ASP A C 1
ATOM 665 O O . ASP A 1 89 ? -9.095 17.132 7.508 1.00 95.88 89 ASP A O 1
ATOM 669 N N . SER A 1 90 ? -8.233 15.264 8.389 1.00 95.50 90 SER A N 1
ATOM 670 C CA . SER A 1 90 ? -7.061 15.899 9.002 1.00 95.50 90 SER A CA 1
ATOM 671 C C . SER A 1 90 ? -5.828 15.001 8.885 1.00 95.50 90 SER A C 1
ATOM 673 O O . SER A 1 90 ? -5.320 14.467 9.876 1.00 95.50 90 SER A O 1
ATOM 675 N N . ILE A 1 91 ? -5.342 14.856 7.653 1.00 95.00 91 ILE A N 1
ATOM 676 C CA . ILE A 1 91 ? -4.180 14.029 7.316 1.00 95.00 91 ILE A CA 1
ATOM 677 C C . ILE A 1 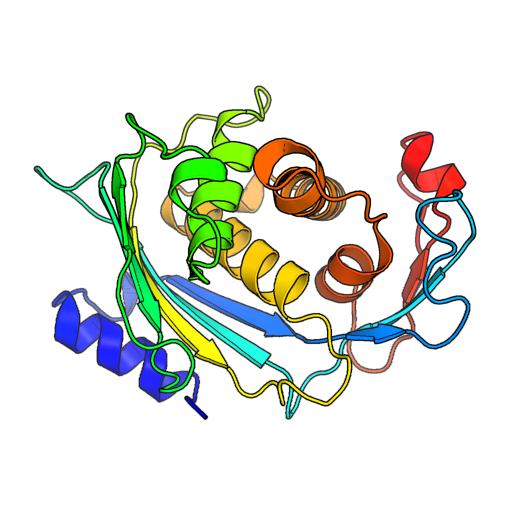91 ? -2.888 14.645 7.889 1.00 95.00 91 ILE A C 1
ATOM 679 O O . ILE A 1 91 ? -2.560 15.782 7.539 1.00 95.00 91 ILE A O 1
ATOM 683 N N . PRO A 1 92 ? -2.116 13.906 8.713 1.00 95.50 92 PRO A N 1
ATOM 684 C CA . PRO A 1 92 ? -0.806 14.353 9.176 1.00 95.50 92 PRO A CA 1
ATOM 685 C C . PRO A 1 92 ? 0.194 14.512 8.026 1.00 95.50 92 PRO A C 1
ATOM 687 O O . PRO A 1 92 ? 0.204 13.743 7.065 1.00 95.50 92 PRO A O 1
ATOM 690 N N . THR A 1 93 ? 1.096 15.474 8.151 1.00 94.81 93 THR A N 1
ATOM 691 C CA . THR A 1 93 ? 2.189 15.691 7.201 1.00 94.81 93 THR A CA 1
ATOM 692 C C . THR A 1 93 ? 3.283 14.630 7.344 1.00 94.81 93 THR A C 1
ATOM 694 O O . THR A 1 93 ? 3.513 14.071 8.418 1.00 94.81 93 THR A O 1
ATOM 697 N N . ALA A 1 94 ? 4.046 14.394 6.273 1.00 91.44 94 ALA A N 1
ATOM 698 C CA . ALA A 1 94 ? 5.188 13.479 6.320 1.00 91.44 94 ALA A CA 1
ATOM 699 C C . ALA A 1 94 ? 6.249 13.891 7.361 1.00 91.44 94 ALA A C 1
ATOM 701 O O . ALA A 1 94 ? 6.902 13.030 7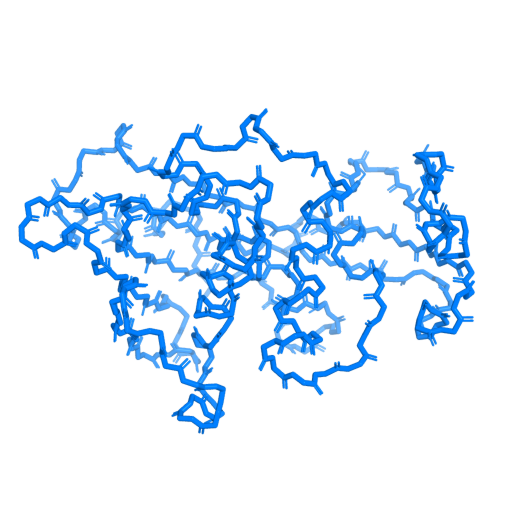.952 1.00 91.44 94 ALA A O 1
ATOM 702 N N . ALA A 1 95 ? 6.394 15.195 7.625 1.00 91.69 95 ALA A N 1
ATOM 703 C CA . ALA A 1 95 ? 7.304 15.713 8.642 1.00 91.69 95 ALA A CA 1
ATOM 704 C C . ALA A 1 95 ? 6.870 15.327 10.067 1.00 91.69 95 ALA A C 1
ATOM 706 O O . ALA A 1 95 ? 7.716 14.952 10.879 1.00 91.69 95 ALA A O 1
ATOM 707 N N . GLU A 1 96 ? 5.566 15.363 10.360 1.00 93.31 96 GLU A N 1
ATOM 708 C CA . GLU A 1 96 ? 5.008 14.938 11.655 1.00 93.31 96 GLU A CA 1
ATOM 709 C C . GLU A 1 96 ? 5.175 13.430 11.895 1.00 93.31 96 GLU A C 1
ATOM 711 O O . GLU A 1 96 ? 5.266 12.990 13.039 1.00 93.31 96 GLU A O 1
ATOM 716 N N . LEU A 1 97 ? 5.266 12.642 10.821 1.00 91.06 97 LEU A N 1
ATOM 717 C CA . LEU A 1 97 ? 5.382 11.182 10.856 1.00 91.06 97 LEU A CA 1
ATOM 718 C C . LEU A 1 97 ? 6.818 10.673 10.682 1.00 91.06 97 LEU A C 1
ATOM 720 O O . LEU A 1 97 ? 7.021 9.480 10.434 1.00 91.06 97 LEU A O 1
ATOM 724 N N . ASN A 1 98 ? 7.822 11.549 10.751 1.00 85.81 98 ASN A N 1
ATOM 725 C CA . ASN A 1 98 ? 9.196 11.171 10.445 1.00 85.81 98 ASN A CA 1
ATOM 726 C C . ASN A 1 98 ? 9.671 9.990 11.317 1.00 85.81 98 ASN A C 1
ATOM 728 O O . ASN A 1 98 ? 9.610 10.035 12.543 1.00 85.81 98 ASN A O 1
ATOM 732 N N . GLY A 1 99 ? 10.140 8.920 10.669 1.00 82.50 99 GLY A N 1
ATOM 733 C CA . GLY A 1 99 ? 10.570 7.680 11.325 1.00 82.50 99 GLY A CA 1
ATOM 734 C C . GLY A 1 99 ? 9.444 6.737 11.777 1.00 82.50 99 GLY A C 1
ATOM 735 O O . GLY A 1 99 ? 9.742 5.620 12.192 1.00 82.50 99 GLY A O 1
ATOM 736 N N . HIS A 1 100 ? 8.167 7.123 11.668 1.00 89.19 100 HIS A N 1
ATOM 737 C CA . HIS A 1 100 ? 7.047 6.253 12.028 1.00 89.19 100 HIS A CA 1
ATOM 738 C C . HIS A 1 100 ? 6.706 5.290 10.882 1.00 89.19 100 HIS A C 1
ATOM 740 O O . HIS A 1 100 ? 6.409 5.712 9.765 1.00 89.19 100 HIS A O 1
ATOM 746 N N . TRP A 1 101 ? 6.685 3.983 11.150 1.00 88.94 101 TRP A N 1
ATOM 747 C CA . TRP A 1 101 ? 6.441 2.955 10.126 1.00 88.94 101 TRP A CA 1
ATOM 748 C C . TRP A 1 101 ? 5.052 3.080 9.473 1.00 88.94 101 TRP A C 1
ATOM 750 O O . TRP A 1 101 ? 4.918 2.913 8.264 1.00 88.94 101 TRP A O 1
ATOM 760 N N . ALA A 1 102 ? 4.023 3.457 10.243 1.00 90.50 102 ALA A N 1
ATOM 761 C CA . ALA A 1 102 ? 2.653 3.614 9.737 1.00 90.50 102 ALA A CA 1
ATOM 762 C C . ALA A 1 102 ? 2.452 4.837 8.816 1.00 90.50 102 ALA A C 1
ATOM 764 O O . ALA A 1 102 ? 1.345 5.061 8.330 1.00 90.50 102 ALA A O 1
ATOM 765 N N . ARG A 1 103 ? 3.508 5.612 8.520 1.00 93.56 103 ARG A N 1
ATOM 766 C CA . ARG A 1 103 ? 3.451 6.729 7.561 1.00 93.56 103 ARG A CA 1
ATOM 767 C C . ARG A 1 103 ? 2.977 6.310 6.168 1.00 93.56 103 ARG A C 1
ATOM 769 O O . ARG A 1 103 ? 2.364 7.116 5.482 1.00 93.56 103 ARG A O 1
ATOM 776 N N . TYR A 1 104 ? 3.210 5.055 5.770 1.00 94.44 104 TYR A N 1
ATOM 777 C CA . TYR A 1 104 ? 2.717 4.520 4.496 1.00 94.44 104 TYR A CA 1
ATOM 778 C C . TYR A 1 104 ? 1.187 4.423 4.456 1.00 94.44 104 TYR A C 1
ATOM 780 O O . TYR A 1 104 ? 0.608 4.605 3.394 1.00 94.44 104 TYR A O 1
ATOM 788 N N . ALA A 1 105 ? 0.513 4.213 5.594 1.00 96.50 105 ALA A N 1
ATOM 789 C CA . ALA A 1 105 ? -0.950 4.231 5.639 1.00 96.50 105 ALA A CA 1
ATOM 790 C C . ALA A 1 105 ? -1.498 5.650 5.439 1.00 96.50 105 ALA A C 1
ATOM 792 O O . ALA A 1 105 ? -2.470 5.844 4.714 1.00 96.50 105 ALA A O 1
ATOM 793 N N . VAL A 1 106 ? -0.841 6.648 6.041 1.00 97.62 106 VAL A N 1
ATOM 794 C CA . VAL A 1 106 ? -1.187 8.062 5.833 1.00 97.62 106 VAL A CA 1
ATOM 795 C C . VAL A 1 106 ? -0.923 8.467 4.387 1.00 97.62 106 VAL A C 1
ATOM 797 O O . VAL A 1 106 ? -1.781 9.080 3.763 1.00 97.62 106 VAL A O 1
ATOM 800 N N . GLY A 1 107 ? 0.217 8.059 3.828 1.00 97.06 107 GLY A N 1
ATOM 801 C CA . GLY A 1 107 ? 0.536 8.297 2.427 1.00 97.06 107 GLY A CA 1
ATOM 802 C C . GLY A 1 107 ? -0.438 7.611 1.466 1.00 97.06 107 GLY A C 1
ATOM 803 O O . GLY A 1 107 ? -0.825 8.229 0.483 1.00 97.06 107 GLY A O 1
ATOM 804 N N . ALA A 1 108 ? -0.911 6.397 1.768 1.00 98.06 108 ALA A N 1
ATOM 805 C CA . ALA A 1 108 ? -1.938 5.716 0.974 1.00 98.06 108 ALA A CA 1
ATOM 806 C C . ALA A 1 108 ? -3.271 6.479 0.985 1.00 98.06 108 ALA A C 1
ATOM 808 O O . ALA A 1 108 ? -3.871 6.693 -0.067 1.00 98.06 108 ALA A O 1
ATOM 809 N N . VAL A 1 109 ? -3.718 6.941 2.159 1.00 98.19 109 VAL A N 1
ATOM 810 C CA . VAL A 1 109 ? -4.906 7.804 2.268 1.00 98.19 109 VAL A CA 1
ATOM 811 C C . VAL A 1 109 ? -4.701 9.108 1.497 1.00 98.19 109 VAL A C 1
ATOM 813 O O . VAL A 1 109 ? -5.589 9.521 0.755 1.00 98.19 109 VAL A O 1
ATOM 816 N N . HIS A 1 110 ? -3.532 9.736 1.639 1.00 97.62 110 HIS A N 1
ATOM 817 C CA . HIS A 1 110 ? -3.191 10.962 0.930 1.00 97.62 110 HIS A CA 1
ATOM 818 C C . HIS A 1 110 ? -3.240 10.762 -0.590 1.00 97.62 110 HIS A C 1
ATOM 820 O O . HIS A 1 110 ? -3.932 11.513 -1.268 1.00 97.62 110 HIS A O 1
ATOM 826 N N . ALA A 1 111 ? -2.588 9.722 -1.118 1.00 97.38 111 ALA A N 1
ATOM 827 C CA . ALA A 1 111 ? -2.585 9.397 -2.544 1.00 97.38 111 ALA A CA 1
ATOM 828 C C . ALA A 1 111 ? -4.009 9.184 -3.085 1.00 97.38 111 ALA A C 1
ATOM 830 O O . ALA A 1 111 ? -4.373 9.775 -4.098 1.00 97.38 111 ALA A O 1
ATOM 831 N N . LEU A 1 112 ? -4.842 8.421 -2.368 1.00 97.62 112 LEU A N 1
ATOM 832 C CA . LEU A 1 112 ? -6.238 8.182 -2.752 1.00 97.62 112 LEU A CA 1
ATOM 833 C C . LEU A 1 112 ? -7.093 9.455 -2.733 1.00 97.62 112 LEU A C 1
ATOM 835 O O . LEU A 1 112 ? -7.967 9.608 -3.577 1.00 97.62 112 LEU A O 1
ATOM 839 N N . GLN A 1 113 ? -6.868 10.368 -1.785 1.00 95.19 113 GLN A N 1
ATOM 840 C CA . GLN A 1 113 ? -7.619 11.625 -1.715 1.00 95.19 113 GLN A CA 1
ATOM 841 C C . GLN A 1 113 ? -7.142 12.686 -2.716 1.00 95.19 113 GLN A C 1
ATOM 843 O O . GLN A 1 113 ? -7.921 13.572 -3.071 1.00 95.19 113 GLN A O 1
ATOM 848 N N . GLN A 1 114 ? -5.878 12.636 -3.144 1.00 94.69 114 GLN A N 1
ATOM 849 C CA . GLN A 1 114 ? -5.355 13.533 -4.179 1.00 94.69 114 GLN A CA 1
ATOM 850 C C . GLN A 1 114 ? -5.712 13.070 -5.601 1.00 94.69 114 GLN A C 1
ATOM 852 O O . GLN A 1 114 ? -5.643 13.874 -6.531 1.00 94.69 114 GLN A O 1
ATOM 857 N N . ASP A 1 115 ? -6.125 11.814 -5.791 1.00 93.31 115 ASP A N 1
ATOM 858 C CA . ASP A 1 115 ? -6.611 11.336 -7.085 1.00 93.31 115 ASP A CA 1
ATOM 859 C C . ASP A 1 115 ? -8.036 11.844 -7.371 1.00 93.31 115 ASP A C 1
ATOM 861 O O . ASP A 1 115 ? -9.039 11.281 -6.934 1.00 93.31 115 ASP A O 1
ATOM 865 N N . HIS A 1 116 ? -8.132 12.916 -8.159 1.00 89.44 116 HIS A N 1
ATOM 866 C CA . HIS A 1 116 ? -9.401 13.535 -8.554 1.00 89.44 116 HIS A CA 1
ATOM 867 C C . HIS A 1 116 ? -10.261 12.684 -9.507 1.00 89.44 116 HIS A C 1
ATOM 869 O O . HIS A 1 116 ? -11.379 13.092 -9.840 1.00 89.44 116 HIS A O 1
ATOM 875 N N . HIS A 1 117 ? -9.770 11.529 -9.964 1.00 91.56 117 HIS A N 1
ATOM 876 C CA . HIS A 1 117 ? -10.555 10.577 -10.747 1.00 91.56 117 HIS A CA 1
ATOM 877 C C . HIS A 1 117 ? -11.348 9.598 -9.874 1.00 91.56 117 HIS A C 1
ATOM 879 O O . HIS A 1 117 ? -12.272 8.956 -10.380 1.00 91.56 117 HIS A O 1
ATOM 885 N N . LEU A 1 118 ? -11.026 9.501 -8.580 1.00 93.56 118 LEU A N 1
ATOM 886 C CA . LEU A 1 118 ? -11.717 8.641 -7.627 1.00 93.56 118 LEU A CA 1
ATOM 887 C C . LEU A 1 118 ? -12.654 9.451 -6.717 1.00 93.56 118 LEU A C 1
ATOM 889 O O . LEU A 1 118 ? -12.366 10.599 -6.371 1.00 93.56 118 LEU A O 1
ATOM 893 N N . PRO A 1 119 ? -13.790 8.870 -6.289 1.00 95.12 119 PRO A N 1
ATOM 894 C CA . PRO A 1 119 ? -14.559 9.430 -5.186 1.00 95.12 119 PRO A CA 1
ATOM 895 C C . PRO A 1 119 ? -13.700 9.517 -3.912 1.00 95.12 119 PRO A C 1
ATOM 897 O O . PRO A 1 119 ? -12.877 8.625 -3.677 1.00 95.12 119 PRO A O 1
ATOM 900 N N . PRO A 1 120 ? -13.908 10.533 -3.054 1.00 94.31 120 PRO A N 1
ATOM 901 C CA . PRO A 1 120 ? -13.197 10.617 -1.785 1.00 94.31 120 PRO A CA 1
ATOM 902 C C . PRO A 1 120 ? -13.520 9.409 -0.901 1.00 94.31 120 PRO A C 1
ATOM 904 O O . PRO A 1 120 ? -14.619 8.852 -0.949 1.00 94.31 120 PRO A O 1
ATOM 907 N N . LEU A 1 121 ? -12.569 9.023 -0.050 1.00 97.25 121 LEU A N 1
ATOM 908 C CA . LEU A 1 121 ? -12.807 7.994 0.958 1.00 97.25 121 LEU A CA 1
ATOM 909 C C . LEU A 1 121 ? -13.869 8.489 1.948 1.00 97.25 121 LEU A C 1
ATOM 911 O O . LEU A 1 121 ? -13.659 9.474 2.648 1.00 97.25 121 LEU A O 1
ATOM 915 N N . GLU A 1 122 ? -14.999 7.789 2.027 1.00 96.69 122 GLU A N 1
ATOM 916 C CA . GLU A 1 122 ? -16.082 8.128 2.961 1.00 96.69 122 GLU A CA 1
ATOM 917 C C . GLU A 1 122 ? -15.912 7.450 4.325 1.00 96.69 122 GLU A C 1
ATOM 919 O O . GLU A 1 122 ? -16.603 7.786 5.292 1.00 96.69 122 GLU A O 1
ATOM 924 N N . ARG A 1 123 ? -15.048 6.430 4.403 1.00 96.75 123 ARG A N 1
ATOM 925 C CA . ARG A 1 123 ? -14.815 5.645 5.615 1.00 96.75 123 ARG A CA 1
ATOM 926 C C . ARG A 1 123 ? -13.342 5.313 5.795 1.00 96.75 123 ARG A C 1
ATOM 928 O O . ARG A 1 123 ? -12.703 4.760 4.898 1.00 96.75 123 ARG A O 1
ATOM 935 N N . GLY A 1 124 ? -12.841 5.587 6.993 1.00 98.06 124 GLY A N 1
ATOM 936 C CA . GLY A 1 124 ? -11.593 5.033 7.492 1.00 98.06 124 GLY A CA 1
ATOM 937 C C . GLY A 1 124 ? -11.768 3.578 7.938 1.00 98.06 124 GLY A C 1
ATOM 938 O O . GLY A 1 124 ? -12.826 2.963 7.759 1.00 98.06 124 GLY A O 1
ATOM 939 N N . ALA A 1 125 ? -10.724 3.013 8.536 1.00 98.44 125 ALA A N 1
ATOM 940 C CA . ALA A 1 125 ? -10.722 1.630 8.994 1.00 98.44 125 ALA A CA 1
ATOM 941 C C . ALA A 1 125 ? -9.826 1.437 10.219 1.00 98.44 125 ALA A C 1
ATOM 943 O O . ALA A 1 125 ? -8.839 2.149 10.404 1.00 98.44 125 ALA A O 1
ATOM 944 N N . THR A 1 126 ? -10.139 0.436 11.037 1.00 98.56 126 THR A N 1
ATOM 945 C CA . THR A 1 126 ? -9.148 -0.160 11.938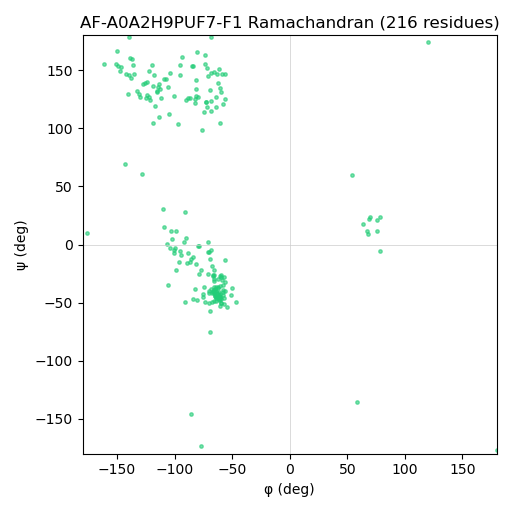 1.00 98.56 126 THR A CA 1
ATOM 946 C C . THR A 1 126 ? -8.395 -1.246 11.181 1.00 98.56 126 THR A C 1
ATOM 948 O O . THR A 1 126 ? -9.009 -2.145 10.609 1.00 98.56 126 THR A O 1
ATOM 951 N N . ILE A 1 127 ? -7.072 -1.140 11.171 1.00 98.31 127 ILE A N 1
ATOM 952 C CA . ILE A 1 127 ? -6.164 -1.901 10.325 1.00 98.31 127 ILE A CA 1
ATOM 953 C C . ILE A 1 127 ? -5.150 -2.605 11.221 1.00 98.31 127 ILE A C 1
ATOM 955 O O . ILE A 1 127 ? -4.479 -1.964 12.032 1.00 98.31 127 ILE A O 1
ATOM 959 N N . LEU A 1 128 ? -5.031 -3.921 11.057 1.00 96.81 128 LEU A N 1
ATOM 960 C CA . LEU A 1 128 ? -3.925 -4.695 11.611 1.00 96.81 128 LEU A CA 1
ATOM 961 C C . LEU A 1 128 ? -3.060 -5.223 10.482 1.00 96.81 128 LEU A C 1
ATOM 963 O O . LEU A 1 128 ? -3.581 -5.791 9.522 1.00 96.81 128 LEU A O 1
ATOM 967 N N . VAL A 1 129 ? -1.748 -5.074 10.633 1.00 94.00 129 VAL A N 1
ATOM 968 C CA . VAL A 1 129 ? -0.765 -5.589 9.680 1.00 94.00 129 VAL A CA 1
ATOM 969 C C . VAL A 1 129 ? 0.175 -6.594 10.327 1.00 94.00 129 VAL A C 1
ATOM 971 O O . VAL A 1 129 ? 0.403 -6.580 11.537 1.00 94.00 129 VAL A O 1
ATOM 974 N N . GLY A 1 130 ? 0.725 -7.478 9.509 1.00 90.69 130 GLY A N 1
ATOM 975 C CA . GLY A 1 130 ? 1.773 -8.406 9.907 1.00 90.69 130 GLY A CA 1
ATOM 976 C C . GLY A 1 130 ? 2.506 -8.948 8.688 1.00 90.69 130 GLY A C 1
ATOM 977 O O . GLY A 1 130 ? 1.959 -8.950 7.588 1.00 90.69 130 GLY A O 1
ATOM 978 N N . SER A 1 131 ? 3.749 -9.379 8.866 1.00 84.38 131 SER A N 1
ATOM 979 C CA . SER A 1 131 ? 4.629 -9.739 7.760 1.00 84.38 131 SER A CA 1
ATOM 980 C C . SER A 1 131 ? 5.384 -11.049 7.998 1.00 84.38 131 SER A C 1
ATOM 982 O O . SER A 1 131 ? 5.779 -11.401 9.115 1.00 84.38 131 SER A O 1
ATOM 984 N N . GLU A 1 132 ? 5.616 -11.761 6.898 1.00 79.00 132 GLU A N 1
ATOM 985 C CA . GLU A 1 132 ? 6.580 -12.859 6.781 1.00 79.00 132 GLU A CA 1
ATOM 986 C C . GLU A 1 132 ? 7.891 -12.409 6.116 1.00 79.00 132 GLU A C 1
ATOM 988 O O . GLU A 1 132 ? 8.817 -13.207 5.971 1.00 79.00 132 GLU A O 1
ATOM 993 N N . ILE A 1 133 ? 7.980 -11.147 5.683 1.00 67.75 133 ILE A N 1
ATOM 994 C CA . ILE A 1 133 ? 9.154 -10.614 4.990 1.00 67.75 133 ILE A CA 1
ATOM 995 C C . ILE A 1 133 ? 10.305 -10.437 5.982 1.00 67.75 133 ILE A C 1
ATOM 997 O O . ILE A 1 133 ? 10.212 -9.689 6.955 1.00 67.75 133 ILE A O 1
ATOM 1001 N N . PHE A 1 134 ? 11.434 -11.081 5.686 1.00 56.78 134 PHE A N 1
ATOM 1002 C CA . PHE A 1 134 ? 12.698 -10.846 6.376 1.00 56.78 134 PHE A CA 1
ATOM 1003 C C . PHE A 1 134 ? 13.214 -9.445 6.034 1.00 56.78 134 PHE A C 1
ATOM 1005 O O . PHE A 1 134 ? 13.589 -9.179 4.891 1.00 56.78 134 PHE A O 1
ATOM 1012 N N . THR A 1 135 ? 13.285 -8.562 7.031 1.00 54.81 135 THR A N 1
ATOM 1013 C CA . THR A 1 135 ? 13.758 -7.169 6.910 1.00 54.81 135 THR A CA 1
ATOM 1014 C C . THR A 1 135 ? 15.173 -7.031 6.322 1.00 54.81 135 THR A C 1
ATOM 1016 O O . THR A 1 135 ? 15.556 -5.947 5.893 1.00 54.81 135 THR A O 1
ATOM 1019 N N . SER A 1 136 ? 15.943 -8.122 6.225 1.00 46.25 136 SER A N 1
ATOM 1020 C CA . SER A 1 136 ? 17.314 -8.164 5.698 1.00 46.25 136 SER A CA 1
ATOM 1021 C C . SER A 1 136 ? 17.469 -8.671 4.253 1.00 46.25 136 SER A C 1
ATOM 1023 O O . SER A 1 136 ? 18.583 -8.643 3.735 1.00 46.25 136 SER A O 1
ATOM 1025 N N . ALA A 1 137 ? 16.408 -9.138 3.583 1.00 44.53 137 ALA A N 1
ATOM 1026 C CA . ALA A 1 137 ? 16.528 -9.846 2.296 1.00 44.53 137 ALA A CA 1
ATOM 1027 C C . ALA A 1 137 ? 16.467 -8.951 1.040 1.00 44.53 137 ALA A C 1
ATOM 1029 O O . ALA A 1 137 ? 16.409 -9.465 -0.074 1.00 44.53 137 ALA A O 1
ATOM 1030 N N . GLY A 1 138 ? 16.436 -7.622 1.190 1.00 46.25 138 GLY A N 1
ATOM 1031 C CA . GLY A 1 138 ? 16.313 -6.703 0.050 1.00 46.25 138 GLY A CA 1
ATOM 1032 C C . GLY A 1 138 ? 14.961 -6.780 -0.671 1.00 46.25 138 GLY A C 1
ATOM 1033 O O . GLY A 1 138 ? 14.821 -6.206 -1.745 1.00 46.25 138 GLY A O 1
ATOM 1034 N N . LEU A 1 139 ? 13.968 -7.465 -0.094 1.00 54.25 139 LEU A N 1
ATOM 1035 C CA . LEU A 1 139 ? 12.574 -7.483 -0.537 1.00 54.25 139 LEU A CA 1
ATOM 1036 C C . LEU A 1 139 ? 11.945 -6.143 -0.131 1.00 54.25 139 LEU A C 1
ATOM 1038 O O . LEU A 1 139 ? 11.850 -5.860 1.062 1.00 54.25 139 LEU A O 1
ATOM 1042 N N . SER A 1 140 ? 11.566 -5.300 -1.094 1.00 59.59 140 SER A N 1
ATOM 1043 C CA . SER A 1 140 ? 11.000 -3.975 -0.798 1.00 59.59 140 SER A CA 1
ATOM 1044 C C . SER A 1 140 ? 9.713 -4.089 0.012 1.00 59.59 140 SER A C 1
ATOM 1046 O O . SER A 1 140 ? 8.652 -4.471 -0.492 1.00 59.59 140 SER A O 1
ATOM 1048 N N . SER A 1 141 ? 9.825 -3.782 1.302 1.00 70.31 141 SER A N 1
ATOM 1049 C CA . SER A 1 141 ? 8.709 -3.805 2.238 1.00 70.31 141 SER A CA 1
ATOM 1050 C C . SER A 1 141 ? 7.800 -2.587 2.075 1.00 70.31 141 SER A C 1
ATOM 1052 O O . SER A 1 141 ? 6.631 -2.684 2.442 1.00 70.31 141 SER A O 1
ATOM 1054 N N . SER A 1 142 ? 8.288 -1.478 1.499 1.00 86.31 142 SER A N 1
ATOM 1055 C CA . SER A 1 142 ? 7.529 -0.229 1.357 1.00 86.31 142 SER A CA 1
ATOM 1056 C C . SER A 1 142 ? 6.449 -0.302 0.276 1.00 86.31 142 SER A C 1
ATOM 1058 O O . SER A 1 142 ? 5.290 -0.034 0.581 1.00 86.31 142 SER A O 1
ATOM 1060 N N . ALA A 1 143 ? 6.779 -0.768 -0.931 1.00 90.69 143 ALA A N 1
ATOM 1061 C CA . ALA A 1 143 ? 5.780 -0.967 -1.986 1.00 90.69 143 ALA A CA 1
ATOM 1062 C C . ALA A 1 143 ? 4.761 -2.056 -1.602 1.00 90.69 143 ALA A C 1
ATOM 1064 O O . ALA A 1 143 ? 3.559 -1.924 -1.817 1.00 90.69 143 ALA A O 1
ATOM 1065 N N . SER A 1 144 ? 5.222 -3.127 -0.941 1.00 92.06 144 SER A N 1
ATOM 1066 C CA . SER A 1 144 ? 4.337 -4.202 -0.469 1.00 92.06 144 SER A CA 1
ATOM 1067 C C . SER A 1 144 ? 3.299 -3.685 0.532 1.00 92.06 144 SER A C 1
ATOM 1069 O O . SER A 1 144 ? 2.118 -4.017 0.419 1.00 92.06 144 SER A O 1
ATOM 1071 N N . ILE A 1 145 ? 3.719 -2.884 1.521 1.00 93.06 145 ILE A N 1
ATOM 1072 C CA . ILE A 1 145 ? 2.812 -2.343 2.541 1.00 93.06 145 ILE A CA 1
ATOM 1073 C C . ILE A 1 145 ? 1.931 -1.213 1.984 1.00 93.06 145 ILE A C 1
ATOM 1075 O O . ILE A 1 145 ? 0.755 -1.145 2.338 1.00 93.06 145 ILE A O 1
ATOM 1079 N N . GLY A 1 146 ? 2.455 -0.369 1.088 1.00 95.69 146 GLY A N 1
ATOM 1080 C CA . GLY A 1 146 ? 1.697 0.687 0.411 1.00 95.69 146 GLY A CA 1
ATOM 1081 C C . GLY A 1 146 ? 0.543 0.118 -0.416 1.00 95.69 146 GLY A C 1
ATOM 1082 O O . GLY A 1 146 ? -0.619 0.438 -0.151 1.00 95.69 146 GLY A O 1
ATOM 1083 N N . LEU A 1 147 ? 0.834 -0.847 -1.295 1.00 97.00 147 LEU A N 1
ATOM 1084 C CA . LEU A 1 147 ? -0.170 -1.581 -2.072 1.00 97.00 147 LEU A CA 1
ATOM 1085 C C . LEU A 1 147 ? -1.193 -2.300 -1.186 1.00 97.00 147 LEU A C 1
ATOM 1087 O O . LEU A 1 147 ? -2.373 -2.374 -1.543 1.00 97.00 147 LEU A O 1
ATOM 1091 N N . ASN A 1 148 ? -0.773 -2.808 -0.021 1.00 96.44 148 ASN A N 1
ATOM 1092 C CA . ASN A 1 148 ? -1.677 -3.444 0.936 1.00 96.44 148 ASN A CA 1
ATOM 1093 C C . ASN A 1 148 ? -2.705 -2.436 1.473 1.00 96.44 148 ASN A C 1
ATOM 1095 O O . ASN A 1 148 ? -3.909 -2.695 1.418 1.00 96.44 148 ASN A O 1
ATOM 1099 N N . TYR A 1 149 ? -2.245 -1.259 1.914 1.00 98.12 149 TYR A N 1
ATOM 1100 C CA . TYR A 1 149 ? -3.127 -0.192 2.386 1.00 98.12 149 TYR A CA 1
ATOM 1101 C C . TYR A 1 1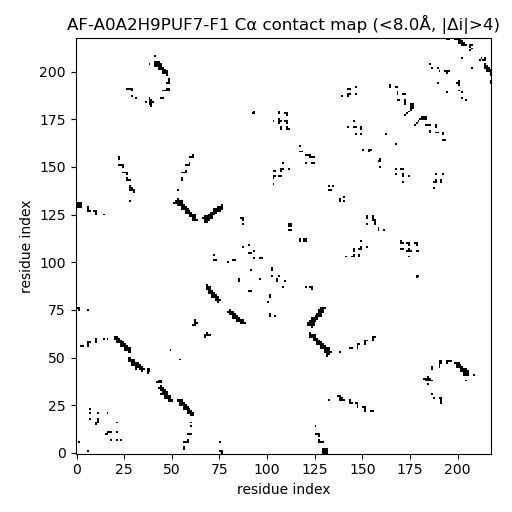49 ? -4.041 0.340 1.286 1.00 98.12 149 TYR A C 1
ATOM 1103 O O . TYR A 1 149 ? -5.240 0.467 1.525 1.00 98.12 149 TYR A O 1
ATOM 1111 N N . LEU A 1 150 ? -3.509 0.611 0.091 1.00 98.50 150 LEU A N 1
ATOM 1112 C CA . LEU A 1 150 ? -4.302 1.082 -1.046 1.00 98.50 150 LEU A CA 1
ATOM 1113 C C . LEU A 1 150 ? -5.426 0.097 -1.370 1.00 98.50 150 LEU A C 1
ATOM 1115 O O . LEU A 1 150 ? -6.597 0.476 -1.403 1.00 98.50 150 LEU A O 1
ATOM 1119 N N . THR A 1 151 ? -5.087 -1.185 -1.523 1.00 98.19 151 THR A N 1
ATOM 1120 C CA . THR A 1 151 ? -6.057 -2.239 -1.841 1.00 98.19 151 THR A CA 1
ATOM 1121 C C . THR A 1 151 ? -7.125 -2.362 -0.754 1.00 98.19 151 THR A C 1
ATOM 1123 O O . THR A 1 151 ? -8.320 -2.374 -1.062 1.00 98.19 151 THR A O 1
ATOM 1126 N N . GLY A 1 152 ? -6.721 -2.398 0.519 1.00 98.25 152 GLY A N 1
ATOM 1127 C CA . GLY A 1 152 ? -7.642 -2.535 1.646 1.00 98.25 152 GLY A CA 1
ATOM 1128 C C . GLY A 1 152 ? -8.581 -1.343 1.799 1.00 98.25 152 GLY A C 1
ATOM 1129 O O . GLY A 1 152 ? -9.788 -1.528 1.966 1.00 98.25 152 GLY A O 1
ATOM 1130 N N . LEU A 1 153 ? -8.066 -0.118 1.676 1.00 98.50 153 LEU A N 1
ATOM 1131 C CA . LEU A 1 153 ? -8.860 1.112 1.754 1.00 98.50 153 LEU A CA 1
ATOM 1132 C C . LEU A 1 153 ? -9.847 1.234 0.587 1.00 98.50 153 LEU A C 1
ATOM 1134 O O . LEU A 1 153 ? -11.016 1.568 0.813 1.00 98.50 153 LEU A O 1
ATOM 1138 N N . LEU A 1 154 ? -9.418 0.900 -0.635 1.00 98.50 154 LEU A N 1
ATOM 1139 C CA . LEU A 1 154 ? -10.290 0.841 -1.811 1.00 98.50 154 LEU A CA 1
ATOM 1140 C C . LEU A 1 154 ? -11.411 -0.185 -1.615 1.00 98.50 154 LEU A C 1
ATOM 1142 O O . LEU A 1 154 ? -12.576 0.115 -1.877 1.00 98.50 154 LEU A O 1
ATOM 1146 N N . GLN A 1 155 ? -11.097 -1.381 -1.114 1.00 97.94 155 GLN A N 1
ATOM 1147 C CA . GLN A 1 155 ? -12.095 -2.416 -0.830 1.00 97.94 155 GLN A CA 1
ATOM 1148 C C . GLN A 1 155 ? -13.065 -1.992 0.284 1.00 97.94 155 GLN A C 1
ATOM 1150 O O . GLN A 1 155 ? -14.278 -2.138 0.125 1.00 97.94 155 GLN A O 1
ATOM 1155 N N . CYS A 1 156 ? -12.569 -1.380 1.364 1.00 97.81 156 CYS A N 1
ATOM 1156 C CA . CYS A 1 156 ? -13.396 -0.848 2.453 1.00 97.81 156 CYS A CA 1
ATOM 1157 C C . CYS A 1 156 ? -14.377 0.235 1.982 1.00 97.81 156 CYS A C 1
ATOM 1159 O O . CYS A 1 156 ? -15.439 0.403 2.583 1.00 97.81 156 CYS A O 1
ATOM 1161 N N . ASN A 1 157 ? -14.052 0.954 0.908 1.00 97.62 157 ASN A N 1
ATOM 1162 C CA . ASN A 1 157 ? -14.886 2.010 0.335 1.00 97.62 157 ASN A CA 1
ATOM 1163 C C . ASN A 1 157 ? -15.644 1.575 -0.934 1.00 97.62 157 ASN A C 1
ATOM 1165 O O . ASN A 1 157 ? -16.343 2.385 -1.532 1.00 97.62 157 ASN A O 1
ATOM 1169 N N . GLY A 1 158 ? -15.561 0.303 -1.345 1.00 97.12 158 GLY A N 1
ATOM 1170 C CA . GLY A 1 158 ? -16.246 -0.190 -2.549 1.00 97.12 158 GLY A CA 1
ATOM 1171 C C . GLY A 1 158 ? -15.683 0.369 -3.865 1.00 97.12 158 GLY A C 1
ATOM 1172 O O . GLY A 1 158 ? -16.371 0.368 -4.884 1.00 97.12 158 GLY A O 1
ATOM 1173 N N . LEU A 1 159 ? -14.435 0.840 -3.851 1.00 97.44 159 LEU A N 1
ATOM 1174 C CA . LEU A 1 159 ? -13.755 1.486 -4.977 1.00 97.44 159 LEU A CA 1
ATOM 1175 C C . LEU A 1 159 ? -12.791 0.552 -5.722 1.00 97.44 159 LEU A C 1
ATOM 1177 O O . LEU A 1 159 ? -12.291 0.913 -6.780 1.00 97.44 159 LEU A O 1
ATOM 1181 N N . ALA A 1 160 ? -12.548 -0.664 -5.222 1.00 94.69 160 ALA A N 1
ATOM 1182 C CA . ALA A 1 160 ? -11.558 -1.582 -5.800 1.00 94.69 160 ALA A CA 1
ATOM 1183 C C . ALA A 1 160 ? -11.786 -1.902 -7.292 1.00 94.69 160 ALA A C 1
ATOM 1185 O O . ALA A 1 160 ? -10.828 -2.086 -8.030 1.00 94.69 160 ALA A O 1
ATOM 1186 N N . GLY A 1 161 ? -13.040 -1.931 -7.758 1.00 94.19 161 GLY A N 1
ATOM 1187 C CA . GLY A 1 161 ? -13.368 -2.154 -9.174 1.00 94.19 161 GLY A CA 1
ATOM 1188 C C . GLY A 1 161 ? -13.205 -0.927 -10.082 1.00 94.19 161 GLY A C 1
ATOM 1189 O O . GLY A 1 161 ? -13.485 -1.027 -11.272 1.00 94.19 161 GLY A O 1
ATOM 1190 N N . GLN A 1 162 ? -12.809 0.225 -9.532 1.00 94.62 162 GLN A N 1
ATOM 1191 C CA . GLN A 1 162 ? -12.648 1.494 -10.255 1.00 94.62 162 GLN A CA 1
ATOM 1192 C C . GLN A 1 162 ? -11.174 1.837 -10.523 1.00 94.62 162 GLN A C 1
ATOM 1194 O O . GLN A 1 162 ? -10.891 2.835 -11.179 1.00 94.62 162 GLN A O 1
ATOM 1199 N N . VAL A 1 163 ? -10.245 1.015 -10.027 1.00 96.19 163 VAL A N 1
ATOM 1200 C CA . VAL A 1 163 ? -8.799 1.236 -10.117 1.00 96.19 163 VAL A CA 1
ATOM 1201 C C . VAL A 1 163 ? -8.171 0.109 -10.931 1.00 96.19 163 VAL A C 1
ATOM 1203 O O . VAL A 1 163 ? -8.260 -1.064 -10.571 1.00 96.19 163 VAL A O 1
ATOM 1206 N N . SER A 1 164 ? -7.544 0.461 -12.051 1.00 94.75 164 SER A N 1
ATOM 1207 C CA . SER A 1 164 ? -6.733 -0.461 -12.850 1.00 94.75 164 SER A CA 1
ATOM 1208 C C . SER A 1 164 ? -5.397 -0.773 -12.169 1.00 94.75 164 SER A C 1
ATOM 1210 O O . SER A 1 164 ? -4.936 -0.032 -11.304 1.00 94.75 164 SER A O 1
ATOM 1212 N N . GLN A 1 165 ? -4.722 -1.840 -12.600 1.00 93.56 165 GLN A N 1
ATOM 1213 C CA . GLN A 1 165 ? -3.379 -2.171 -12.108 1.00 93.56 165 GLN A CA 1
ATOM 1214 C C . GLN A 1 165 ? -2.375 -1.031 -12.342 1.00 93.56 165 GLN A C 1
ATOM 1216 O O . GLN A 1 165 ? -1.606 -0.708 -11.444 1.00 93.56 165 GLN A O 1
ATOM 1221 N N . ALA A 1 166 ? -2.423 -0.369 -13.503 1.00 93.62 166 ALA A N 1
ATOM 1222 C CA . ALA A 1 166 ? -1.564 0.779 -13.797 1.00 93.62 166 ALA A CA 1
ATOM 1223 C C . ALA A 1 166 ? -1.834 1.965 -12.852 1.00 93.62 166 ALA A C 1
ATOM 1225 O O . ALA A 1 166 ? -0.894 2.573 -12.347 1.00 93.62 166 ALA A O 1
ATOM 1226 N N . GLN A 1 167 ? -3.106 2.249 -12.549 1.00 95.38 167 GLN A N 1
ATOM 1227 C CA . GLN A 1 167 ? -3.464 3.272 -11.559 1.00 95.38 167 GLN A CA 1
ATOM 1228 C C . GLN A 1 167 ? -3.017 2.881 -10.149 1.00 95.38 167 GLN A C 1
ATOM 1230 O O . GLN A 1 167 ? -2.576 3.739 -9.398 1.00 95.38 167 GLN A O 1
ATOM 1235 N N . LEU A 1 168 ? -3.086 1.598 -9.785 1.00 96.56 168 LEU A N 1
ATOM 1236 C CA . LEU A 1 168 ? -2.610 1.130 -8.485 1.00 96.56 168 LEU A CA 1
ATOM 1237 C C . LEU A 1 168 ? -1.087 1.313 -8.335 1.00 96.56 168 LEU A C 1
ATOM 1239 O O . LEU A 1 168 ? -0.631 1.739 -7.277 1.00 96.56 168 LEU A O 1
ATOM 1243 N N . ILE A 1 169 ? -0.320 1.065 -9.404 1.00 95.81 169 ILE A N 1
ATOM 1244 C CA . ILE A 1 169 ? 1.127 1.342 -9.482 1.00 95.81 169 ILE A CA 1
ATOM 1245 C C . ILE A 1 169 ? 1.402 2.844 -9.305 1.00 95.81 169 ILE A C 1
ATOM 1247 O O . ILE A 1 169 ? 2.298 3.212 -8.545 1.00 95.81 169 ILE A O 1
ATOM 1251 N N . GLU A 1 170 ? 0.629 3.716 -9.962 1.00 95.31 170 GLU A N 1
ATOM 1252 C CA . GLU A 1 170 ? 0.777 5.173 -9.812 1.00 95.31 170 GLU A CA 1
ATOM 1253 C C . GLU A 1 170 ? 0.400 5.665 -8.411 1.00 95.31 170 GLU A C 1
ATOM 1255 O O . GLU A 1 170 ? 1.094 6.503 -7.838 1.00 95.31 170 GLU A O 1
ATOM 1260 N N . LEU A 1 171 ? -0.668 5.124 -7.820 1.00 97.31 171 LEU A N 1
ATOM 1261 C CA . LEU A 1 171 ? -1.074 5.460 -6.456 1.00 97.31 171 LEU A CA 1
ATOM 1262 C C . LEU A 1 171 ? 0.017 5.087 -5.449 1.00 97.31 171 LEU A C 1
ATOM 1264 O O . LEU A 1 171 ? 0.322 5.888 -4.569 1.00 97.31 171 LEU A O 1
ATOM 1268 N N . ASP A 1 172 ? 0.634 3.912 -5.588 1.00 96.50 172 ASP A N 1
ATOM 1269 C CA . ASP A 1 172 ? 1.733 3.496 -4.710 1.00 96.50 172 ASP A CA 1
ATOM 1270 C C . ASP A 1 172 ? 2.982 4.362 -4.918 1.00 96.50 172 ASP A C 1
ATOM 1272 O O . ASP A 1 172 ? 3.571 4.858 -3.956 1.00 96.50 172 ASP A O 1
ATOM 1276 N N . LYS A 1 173 ? 3.311 4.678 -6.177 1.00 94.75 173 LYS A N 1
ATOM 1277 C CA . LYS A 1 173 ? 4.364 5.648 -6.501 1.00 94.75 173 LYS A CA 1
ATOM 1278 C C . LYS A 1 173 ? 4.096 7.008 -5.851 1.00 94.75 173 LYS A C 1
ATOM 1280 O O . LYS A 1 173 ? 5.025 7.629 -5.337 1.00 94.75 173 LYS A O 1
ATOM 1285 N N . ALA A 1 174 ? 2.846 7.470 -5.828 1.00 95.81 174 ALA A N 1
ATOM 1286 C CA . ALA A 1 174 ? 2.457 8.741 -5.219 1.00 95.81 174 ALA A CA 1
ATOM 1287 C C . ALA A 1 174 ? 2.623 8.757 -3.688 1.00 95.81 174 ALA A C 1
ATOM 1289 O O . ALA A 1 174 ? 2.895 9.822 -3.126 1.00 95.81 174 ALA A O 1
ATOM 1290 N N . ILE A 1 175 ? 2.546 7.605 -3.008 1.00 95.31 175 ILE A N 1
ATOM 1291 C CA . ILE A 1 175 ? 2.888 7.496 -1.579 1.00 95.31 175 ILE A CA 1
ATOM 1292 C C . ILE A 1 175 ? 4.341 7.920 -1.369 1.00 95.31 175 ILE A C 1
ATOM 1294 O O . ILE A 1 175 ? 4.643 8.754 -0.515 1.00 95.31 175 ILE A O 1
ATOM 1298 N N . GLU A 1 176 ? 5.257 7.358 -2.150 1.00 90.62 176 GLU A N 1
ATOM 1299 C CA . GLU A 1 176 ? 6.681 7.596 -1.954 1.00 90.62 176 GLU A CA 1
ATOM 1300 C C . GLU A 1 176 ? 7.132 8.928 -2.563 1.00 90.62 176 GLU A C 1
ATOM 1302 O O . GLU A 1 176 ? 7.763 9.722 -1.868 1.00 90.62 176 GLU A O 1
ATOM 1307 N N . ASN A 1 177 ? 6.750 9.225 -3.806 1.00 92.19 177 ASN A N 1
ATOM 1308 C CA . ASN A 1 177 ? 7.155 10.444 -4.513 1.00 92.19 177 ASN A CA 1
ATOM 1309 C C . ASN A 1 177 ? 6.405 11.692 -4.031 1.00 92.19 177 ASN A C 1
ATOM 1311 O O . ASN A 1 177 ? 7.013 12.741 -3.823 1.00 92.19 177 ASN A O 1
ATOM 1315 N N . GLY A 1 178 ? 5.085 11.589 -3.868 1.00 90.19 178 GLY A N 1
ATOM 1316 C CA . GLY A 1 178 ? 4.222 12.725 -3.545 1.00 90.19 178 GLY A CA 1
ATOM 1317 C C . GLY A 1 178 ? 4.179 13.034 -2.053 1.00 90.19 178 GLY A C 1
ATOM 1318 O O . GLY A 1 178 ? 4.335 14.187 -1.657 1.00 90.19 178 GLY A O 1
ATOM 1319 N N . PHE A 1 179 ? 3.993 12.009 -1.217 1.00 93.06 179 PHE A N 1
ATOM 1320 C CA . PHE A 1 179 ? 3.846 12.201 0.227 1.00 93.06 179 PHE A CA 1
ATOM 1321 C C . PHE A 1 179 ? 5.183 12.127 0.976 1.00 93.06 179 PHE A C 1
ATOM 1323 O O . PHE A 1 179 ? 5.496 13.021 1.760 1.00 93.06 179 PHE A O 1
ATOM 1330 N N . LEU A 1 180 ? 5.996 11.091 0.741 1.00 90.50 180 LEU A N 1
ATOM 1331 C CA . LEU A 1 180 ? 7.264 10.901 1.464 1.00 90.50 180 LEU A CA 1
ATOM 1332 C C . LEU A 1 180 ? 8.456 11.658 0.856 1.00 90.50 180 LEU A C 1
ATOM 1334 O O . LEU A 1 180 ? 9.495 11.760 1.512 1.00 90.50 180 LEU A O 1
ATOM 1338 N N . GLY A 1 181 ? 8.320 12.196 -0.360 1.00 89.56 181 GLY A N 1
ATOM 1339 C CA . GLY A 1 181 ? 9.369 12.949 -1.054 1.00 89.56 181 GLY A CA 1
ATOM 1340 C C . GLY A 1 181 ? 10.559 12.101 -1.519 1.00 89.56 181 GLY A C 1
ATOM 1341 O O . GLY A 1 181 ? 11.666 12.621 -1.664 1.00 89.56 181 GLY A O 1
ATOM 1342 N N . LEU A 1 182 ? 10.357 10.797 -1.710 1.00 87.00 182 LEU A N 1
ATOM 1343 C CA . LEU A 1 182 ? 11.338 9.876 -2.286 1.00 87.00 182 LEU A CA 1
ATOM 1344 C C . LEU A 1 182 ? 11.339 9.979 -3.822 1.00 87.00 182 LEU A C 1
ATOM 1346 O O . LEU A 1 182 ? 10.451 10.575 -4.418 1.00 87.00 182 LEU A O 1
ATOM 1350 N N . GLN A 1 183 ? 12.357 9.428 -4.480 1.00 84.62 183 GLN A N 1
ATOM 1351 C CA . GLN A 1 183 ? 12.499 9.480 -5.944 1.00 84.62 183 GLN A CA 1
ATOM 1352 C C . GLN A 1 183 ? 12.728 8.081 -6.518 1.00 84.62 183 GLN A C 1
ATOM 1354 O O . GLN A 1 183 ? 13.776 7.788 -7.089 1.00 84.62 183 GLN A O 1
ATOM 1359 N N . ASN A 1 184 ? 11.763 7.192 -6.307 1.00 84.94 184 ASN A N 1
ATOM 1360 C CA . ASN A 1 184 ? 11.749 5.850 -6.882 1.00 84.94 184 ASN A CA 1
ATOM 1361 C C . ASN A 1 184 ? 10.935 5.794 -8.183 1.00 84.94 184 ASN A C 1
ATOM 1363 O O . ASN A 1 184 ? 10.026 6.602 -8.396 1.00 84.94 184 ASN A O 1
ATOM 1367 N N . GLY A 1 185 ? 11.273 4.832 -9.047 1.00 89.25 185 GLY A N 1
ATOM 1368 C CA . GLY A 1 185 ? 10.492 4.508 -10.237 1.00 89.25 185 GLY A CA 1
ATOM 1369 C C . GLY A 1 185 ? 9.365 3.519 -9.925 1.00 89.25 185 GLY A C 1
ATOM 1370 O O . GLY A 1 185 ? 8.752 3.586 -8.859 1.00 89.25 185 GLY A O 1
ATOM 1371 N N . ILE A 1 186 ? 9.058 2.639 -10.882 1.00 92.31 186 ILE A N 1
ATOM 1372 C CA . ILE A 1 186 ? 7.906 1.720 -10.824 1.00 92.31 186 ILE A CA 1
ATOM 1373 C C . ILE A 1 186 ? 8.259 0.258 -10.566 1.00 92.31 186 ILE A C 1
ATOM 1375 O O . ILE A 1 186 ? 7.365 -0.589 -10.563 1.00 92.31 186 ILE A O 1
ATOM 1379 N N . LEU A 1 187 ? 9.546 -0.058 -10.404 1.00 92.19 187 LEU A N 1
ATOM 1380 C CA . LEU A 1 187 ? 10.024 -1.437 -10.362 1.00 92.19 187 LEU A CA 1
ATOM 1381 C C . LEU A 1 187 ? 9.294 -2.273 -9.305 1.00 92.19 187 LEU A C 1
ATOM 1383 O O . LEU A 1 187 ? 8.750 -3.338 -9.604 1.00 92.19 187 LEU A O 1
ATOM 1387 N N . ASP A 1 188 ? 9.280 -1.784 -8.070 1.00 91.38 188 ASP A N 1
ATOM 1388 C CA . ASP A 1 188 ? 8.842 -2.557 -6.914 1.00 91.38 188 ASP A CA 1
ATOM 1389 C C . ASP A 1 188 ? 7.333 -2.812 -6.966 1.00 91.38 188 ASP A C 1
ATOM 1391 O O . ASP A 1 188 ? 6.889 -3.961 -7.008 1.00 91.38 188 ASP A O 1
ATOM 1395 N N . GLN A 1 189 ? 6.547 -1.743 -7.032 1.00 93.25 189 GLN A N 1
ATOM 1396 C CA . GLN A 1 189 ? 5.092 -1.796 -7.084 1.00 93.25 189 GLN A CA 1
ATOM 1397 C C . GLN A 1 189 ? 4.572 -2.448 -8.368 1.00 93.25 189 GLN A C 1
ATOM 1399 O O . GLN A 1 189 ? 3.546 -3.131 -8.338 1.00 93.25 189 GLN A O 1
ATOM 1404 N N . GLY A 1 190 ? 5.301 -2.304 -9.479 1.00 94.44 190 GLY A N 1
ATOM 1405 C CA . GLY A 1 190 ? 4.993 -2.944 -10.750 1.00 94.44 190 GLY A CA 1
ATOM 1406 C C . GLY A 1 190 ? 5.155 -4.459 -10.682 1.00 94.44 190 GLY A C 1
ATOM 1407 O O . GLY A 1 190 ? 4.217 -5.181 -11.016 1.00 94.44 190 GLY A O 1
ATOM 1408 N N . ILE A 1 191 ? 6.281 -4.966 -10.160 1.00 93.06 191 ILE A N 1
ATOM 1409 C CA . ILE A 1 191 ? 6.465 -6.417 -9.973 1.00 93.06 191 ILE A CA 1
ATOM 1410 C C . ILE A 1 191 ? 5.405 -6.989 -9.023 1.00 93.06 191 ILE A C 1
ATOM 1412 O O . ILE A 1 191 ? 4.872 -8.068 -9.282 1.00 93.06 191 ILE A O 1
ATOM 1416 N N . ILE A 1 192 ? 5.101 -6.292 -7.924 1.00 93.12 192 ILE A N 1
ATOM 1417 C CA . ILE A 1 192 ? 4.148 -6.785 -6.917 1.00 93.12 192 ILE A CA 1
ATOM 1418 C C . ILE A 1 192 ? 2.722 -6.820 -7.481 1.00 93.12 192 ILE A C 1
ATOM 1420 O O . ILE A 1 192 ? 1.982 -7.762 -7.207 1.00 93.12 192 ILE A O 1
ATOM 1424 N N . THR A 1 193 ? 2.344 -5.824 -8.285 1.00 94.75 193 THR A N 1
ATOM 1425 C CA . THR A 1 193 ? 0.982 -5.682 -8.819 1.00 94.75 193 THR A CA 1
ATOM 1426 C C . THR A 1 193 ? 0.733 -6.551 -10.055 1.00 94.75 193 THR A C 1
ATOM 1428 O O . THR A 1 193 ? -0.361 -7.092 -10.210 1.00 94.75 193 THR A O 1
ATOM 1431 N N . LEU A 1 194 ? 1.727 -6.684 -10.940 1.00 94.75 194 LEU A N 1
ATOM 1432 C CA . LEU A 1 194 ? 1.614 -7.402 -12.220 1.00 94.75 194 LEU A CA 1
ATOM 1433 C C . LEU A 1 194 ? 2.087 -8.861 -12.134 1.00 94.75 194 LEU A C 1
ATOM 1435 O O . LEU A 1 194 ? 1.949 -9.619 -13.094 1.00 94.75 194 LEU A O 1
ATOM 1439 N N . GLY A 1 195 ? 2.692 -9.249 -11.010 1.00 92.44 195 GLY A N 1
ATOM 1440 C CA . GLY A 1 195 ? 3.291 -10.562 -10.820 1.00 92.44 195 GLY A CA 1
ATOM 1441 C C . GLY A 1 195 ? 2.293 -11.711 -10.948 1.00 92.44 195 GLY A C 1
ATOM 1442 O O . GLY A 1 195 ? 1.224 -11.712 -10.341 1.00 92.44 195 GLY A O 1
ATOM 1443 N N . GLU A 1 196 ? 2.696 -12.750 -11.680 1.00 91.62 196 GLU A N 1
ATOM 1444 C CA . GLU A 1 196 ? 1.972 -14.015 -11.780 1.00 91.62 196 GLU A CA 1
ATOM 1445 C C . GLU A 1 196 ? 2.854 -15.191 -11.346 1.00 91.62 196 GLU A C 1
ATOM 1447 O O . GLU A 1 196 ? 4.076 -15.193 -11.521 1.00 91.62 196 GLU A O 1
ATOM 1452 N N . ALA A 1 197 ? 2.224 -16.228 -10.789 1.00 89.12 197 ALA A N 1
ATOM 1453 C CA . ALA A 1 197 ? 2.931 -17.400 -10.289 1.00 89.12 197 ALA A CA 1
ATOM 1454 C C . ALA A 1 197 ? 3.774 -18.065 -11.393 1.00 89.12 197 ALA A C 1
ATOM 1456 O O . ALA A 1 197 ? 3.252 -18.514 -12.414 1.00 89.12 197 ALA A O 1
ATOM 1457 N N . GLY A 1 198 ? 5.085 -18.161 -11.155 1.00 88.94 198 GLY A N 1
ATOM 1458 C CA . GLY A 1 198 ? 6.033 -18.802 -12.070 1.00 88.94 198 GLY A CA 1
ATOM 1459 C C . GLY A 1 198 ? 6.404 -17.977 -13.307 1.00 88.94 198 GLY A C 1
ATOM 1460 O O . GLY A 1 198 ? 7.026 -18.534 -14.211 1.00 88.94 198 GLY A O 1
ATOM 1461 N N . LYS A 1 199 ? 6.050 -16.686 -13.360 1.00 93.56 199 LYS A N 1
ATOM 1462 C CA . LYS A 1 199 ? 6.340 -15.797 -14.493 1.00 93.56 199 LYS A CA 1
ATOM 1463 C C . LYS A 1 199 ? 7.236 -14.630 -14.100 1.00 93.56 199 LYS A C 1
ATOM 1465 O O . LYS A 1 199 ? 7.140 -14.118 -12.987 1.00 93.56 199 LYS A O 1
ATOM 1470 N N . LEU A 1 200 ? 8.087 -14.213 -15.037 1.00 93.38 200 LEU A N 1
ATOM 1471 C CA . LEU A 1 200 ? 8.938 -13.031 -14.916 1.00 93.38 200 LEU A CA 1
ATOM 1472 C C . LEU A 1 200 ? 8.193 -11.822 -15.471 1.00 93.38 200 LEU A C 1
ATOM 1474 O O . LEU A 1 200 ? 7.823 -11.822 -16.638 1.00 93.38 200 LEU A O 1
ATOM 1478 N N . VAL A 1 201 ? 8.041 -10.778 -14.662 1.00 94.19 201 VAL A N 1
ATOM 1479 C CA . VAL A 1 201 ? 7.513 -9.498 -15.134 1.00 94.19 201 VAL A CA 1
ATOM 1480 C C . VAL A 1 201 ? 8.647 -8.731 -15.796 1.00 94.19 201 VAL A C 1
ATOM 1482 O O . VAL A 1 201 ? 9.701 -8.550 -15.191 1.00 94.19 201 VAL A O 1
ATOM 1485 N N . TYR A 1 202 ? 8.430 -8.263 -17.018 1.00 94.94 202 TYR A N 1
ATOM 1486 C CA . TYR A 1 202 ? 9.260 -7.260 -17.680 1.00 94.94 202 TYR A CA 1
ATOM 1487 C C . TYR A 1 202 ? 8.431 -5.999 -17.891 1.00 94.94 202 TYR A C 1
ATOM 1489 O O . TYR A 1 202 ? 7.297 -6.098 -18.356 1.00 94.94 202 TYR A O 1
ATOM 1497 N N . MET A 1 203 ? 9.008 -4.837 -17.595 1.00 94.81 203 MET A N 1
ATOM 1498 C CA . MET A 1 203 ? 8.394 -3.528 -17.802 1.00 94.81 203 MET A CA 1
ATOM 1499 C C . MET A 1 203 ? 9.322 -2.622 -18.608 1.00 94.81 203 MET A C 1
ATOM 1501 O O . MET A 1 203 ? 10.526 -2.566 -18.361 1.00 94.81 203 MET A O 1
ATOM 1505 N N . ASP A 1 204 ? 8.734 -1.899 -19.549 1.00 94.75 204 ASP A N 1
ATOM 1506 C CA . ASP A 1 204 ? 9.332 -0.787 -20.269 1.00 94.75 204 ASP A CA 1
ATOM 1507 C C . ASP A 1 204 ? 8.895 0.517 -19.582 1.00 94.75 204 ASP A C 1
ATOM 1509 O O . ASP A 1 204 ? 7.740 0.943 -19.679 1.00 94.75 204 ASP A O 1
ATOM 1513 N N . CYS A 1 205 ? 9.806 1.117 -18.813 1.00 92.81 205 CYS A N 1
ATOM 1514 C CA . CYS A 1 205 ? 9.510 2.316 -18.032 1.00 92.81 205 CYS A CA 1
ATOM 1515 C C . CYS A 1 205 ? 9.329 3.569 -18.901 1.00 92.81 205 CYS A C 1
ATOM 1517 O O . CYS A 1 205 ? 8.622 4.483 -18.477 1.00 92.81 205 CYS A O 1
ATOM 1519 N N . GLU A 1 206 ? 9.919 3.613 -20.099 1.00 93.62 206 GLU A N 1
ATOM 1520 C CA . GLU A 1 206 ? 9.689 4.689 -21.067 1.00 93.62 206 GLU A CA 1
ATOM 1521 C C . GLU A 1 206 ? 8.269 4.583 -21.631 1.00 93.62 206 GLU A C 1
ATOM 1523 O O . GLU A 1 206 ? 7.491 5.530 -21.526 1.00 93.62 206 GLU A O 1
ATOM 1528 N N . ALA A 1 207 ? 7.876 3.393 -22.100 1.00 93.69 207 ALA A N 1
ATOM 1529 C CA . ALA A 1 20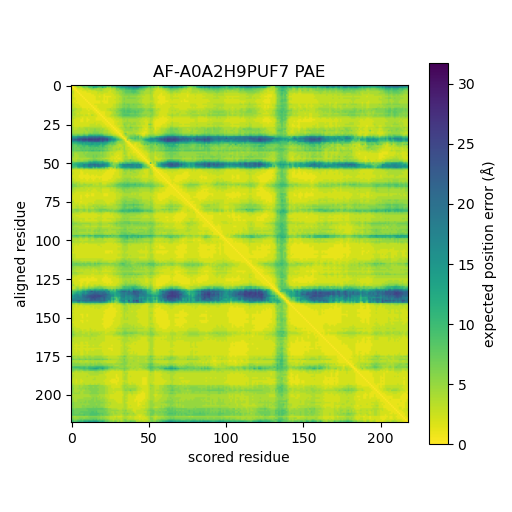7 ? 6.515 3.151 -22.576 1.00 93.69 207 ALA A CA 1
ATOM 1530 C C . ALA A 1 207 ? 5.459 3.445 -21.493 1.00 93.69 207 ALA A C 1
ATOM 1532 O O . ALA A 1 207 ? 4.410 4.020 -21.786 1.00 93.69 207 ALA A O 1
ATOM 1533 N N . TYR A 1 208 ? 5.741 3.086 -20.237 1.00 92.94 208 TYR A N 1
ATOM 1534 C CA . TYR A 1 208 ? 4.885 3.432 -19.104 1.00 92.94 208 TYR A CA 1
ATOM 1535 C C . TYR A 1 208 ? 4.747 4.948 -18.917 1.00 92.94 208 TYR A C 1
ATOM 1537 O O . TYR A 1 208 ? 3.630 5.444 -18.779 1.00 92.94 208 TYR A O 1
ATOM 1545 N N . ALA A 1 209 ? 5.862 5.687 -18.939 1.00 90.62 209 ALA A N 1
ATOM 1546 C CA . ALA A 1 209 ? 5.858 7.143 -18.788 1.00 90.62 209 ALA A CA 1
ATOM 1547 C C . ALA A 1 209 ? 5.080 7.851 -19.912 1.00 90.62 209 ALA A C 1
ATOM 1549 O O . ALA A 1 209 ? 4.454 8.883 -19.670 1.00 90.62 209 ALA A O 1
ATOM 1550 N N . ASP A 1 210 ? 5.054 7.258 -21.106 1.00 92.94 210 ASP A N 1
ATOM 1551 C CA . ASP A 1 210 ? 4.268 7.722 -22.253 1.00 92.94 210 ASP A CA 1
ATOM 1552 C C . ASP A 1 210 ? 2.775 7.333 -22.185 1.00 92.94 210 ASP A C 1
ATOM 1554 O O . ASP A 1 210 ? 1.991 7.690 -23.070 1.00 92.94 210 ASP A O 1
ATOM 1558 N N . GLY A 1 211 ? 2.348 6.606 -21.146 1.00 90.31 211 GLY A N 1
ATOM 1559 C CA . GLY A 1 211 ? 0.966 6.156 -20.967 1.00 90.31 211 GLY A CA 1
ATOM 1560 C C . GLY A 1 211 ? 0.568 4.984 -21.871 1.00 90.31 211 GLY A C 1
ATOM 1561 O O . GLY A 1 211 ? -0.621 4.777 -22.126 1.00 90.31 211 GLY A O 1
ATOM 1562 N N . ASN A 1 212 ? 1.539 4.220 -22.381 1.00 92.00 212 ASN A N 1
ATOM 1563 C CA . ASN A 1 212 ? 1.276 3.047 -23.207 1.00 92.00 212 ASN A CA 1
ATOM 1564 C C . ASN A 1 212 ? 0.728 1.892 -22.342 1.00 92.00 212 ASN A C 1
ATOM 1566 O O . ASN A 1 212 ? 1.414 1.457 -21.417 1.00 92.00 212 ASN A O 1
ATOM 1570 N N . PRO A 1 213 ? -0.468 1.341 -22.629 1.00 88.12 213 PRO A N 1
ATOM 1571 C CA . PRO A 1 213 ? -1.017 0.221 -21.861 1.00 88.12 213 PRO A CA 1
ATOM 1572 C C . PRO A 1 213 ? -0.209 -1.079 -22.006 1.00 88.12 213 PRO A C 1
ATOM 1574 O O . PRO A 1 213 ? -0.266 -1.921 -21.113 1.00 88.12 213 PRO A O 1
ATOM 1577 N N . ASP A 1 214 ? 0.572 -1.228 -23.079 1.00 92.31 214 ASP A N 1
ATOM 1578 C CA . ASP A 1 214 ? 1.394 -2.411 -23.364 1.00 92.31 214 ASP A CA 1
ATOM 1579 C C . ASP A 1 214 ? 2.822 -2.286 -22.789 1.00 92.31 214 ASP A C 1
ATOM 1581 O O . ASP A 1 214 ? 3.776 -2.859 -23.315 1.00 92.31 214 ASP A O 1
ATOM 1585 N N . PHE A 1 215 ? 2.992 -1.526 -21.700 1.00 94.00 215 PHE A N 1
ATOM 1586 C CA . PHE A 1 215 ? 4.293 -1.279 -21.065 1.00 94.00 215 PHE A CA 1
ATOM 1587 C C . PHE A 1 215 ? 4.897 -2.505 -20.362 1.00 94.00 215 PHE A C 1
ATOM 1589 O O . PHE A 1 215 ? 6.022 -2.430 -19.874 1.00 94.00 215 PHE A O 1
ATOM 1596 N N . PHE A 1 216 ? 4.183 -3.630 -20.265 1.00 95.12 216 PHE A N 1
ATOM 1597 C CA . PHE A 1 216 ? 4.664 -4.817 -19.562 1.00 95.12 216 PHE A CA 1
ATOM 1598 C C . PHE A 1 216 ? 4.357 -6.125 -20.296 1.00 95.12 216 PHE A C 1
ATOM 1600 O O . PHE A 1 216 ? 3.472 -6.209 -21.146 1.00 95.12 216 PHE A O 1
ATOM 1607 N N . ARG A 1 217 ? 5.099 -7.176 -19.937 1.00 94.00 217 ARG A N 1
ATOM 1608 C CA . ARG A 1 217 ? 4.883 -8.561 -20.383 1.00 94.00 217 ARG A CA 1
ATOM 1609 C C . ARG A 1 217 ? 5.260 -9.548 -19.278 1.00 94.00 217 ARG A C 1
ATOM 1611 O O . ARG A 1 217 ? 6.135 -9.248 -18.463 1.00 94.00 217 ARG A O 1
ATOM 1618 N N . ILE A 1 218 ? 4.622 -10.715 -19.295 1.00 89.69 218 ILE A N 1
ATOM 1619 C CA . ILE A 1 218 ? 4.769 -11.808 -18.320 1.00 89.69 218 ILE A CA 1
ATOM 1620 C C . ILE A 1 218 ? 4.917 -13.168 -19.000 1.00 89.69 218 ILE A C 1
ATOM 1622 O O . ILE A 1 218 ? 4.334 -13.347 -20.094 1.00 89.69 218 ILE A O 1
#

Solvent-accessible surface area (backbone atoms only — not comparable to full-atom values): 11670 Å² total; per-residue (Å²): 115,44,50,70,66,54,35,44,52,52,45,32,72,73,68,69,53,56,77,90,62,47,44,76,32,77,24,33,19,38,45,73,75,48,59,84,85,28,34,68,73,40,31,59,35,35,22,30,44,35,64,81,84,14,34,37,33,36,24,32,37,60,36,55,81,97,44,17,42,34,31,36,42,36,42,70,36,77,93,54,59,62,73,49,77,48,36,74,92,56,72,79,52,55,78,83,37,65,94,46,81,66,43,46,52,53,19,27,53,48,30,51,61,68,36,85,90,50,77,69,80,77,45,23,25,46,34,30,31,26,38,46,56,58,94,83,70,78,41,54,62,62,45,24,51,23,47,30,41,43,52,40,52,27,51,64,57,72,43,52,92,77,57,51,72,69,53,50,36,50,40,42,40,31,20,38,43,67,48,65,65,44,87,75,47,53,62,64,38,41,25,43,70,70,41,50,94,97,36,56,31,37,37,36,35,48,44,42,75,73,68,42,89,80,23,59,51,106

Radius of gyration: 16.65 Å; Cα contacts (8 Å, |Δi|>4): 463; chains: 1; bounding box: 40×35×42 Å

Sequence (218 aa):
MATQEQVIQALVGKTGARHQDIVFCQTSGRLPVHDDHTDHQLGPVNGLSVAAPGFVYGAFAPNGGSKRHTVLVESLDPEYAGSLEFDLDSIPTAAELNGHWARYAVGAVHALQQDHHLPPLERGATILVGSEIFTSAGLSSSASIGLNYLTGLLQCNGLAGQVSQAQLIELDKAIENGFLGLQNGILDQGIITLGEAGKLVYMDCEAYADGNPDFFRI

Mean predicted aligned error: 4.61 Å

Secondary structure (DSSP, 8-state):
---HHHHHHHHHHHH---GGG-EEEEEEEEEEEE-TT-GGGT--EEEEEEEEEEEEEEEEEE--GGGTTEEEEEESSGGG--EEEEETTBPPPTTTTTT-TTHHHHHHHHHHHH-TTSPPP---EEEEEEE---TTS---HHHHHHHHHHHHHHHHTT-GGG--HHHHHHHHHHIIIIIS-----SHHHHHHHH--TT--EEE-HHHHHTT-TT-EE-

Foldseek 3Di:
DDDQVRQLVVQCVVPVDDSVQKDKDKWFFWDWDDDDPCQLVLAKTKTAGDDPLTIKIKIKHWDDDPCFQKAKEAEPDPVLGDMDIDGLVGQDALVVCPPRPCLLLSLLLVLQQPPPQDDHQRGHTYMYMYHSDDPPPPGPPLLNVNLRSNCRSCVSRVNNVVADLLNSLVSSVCSCCVGVVHRDGRHGNNNRSVHDPPDMKMFRSNCSVVVNPPRIDD